Protein AF-A0A423TAD0-F1 (afdb_monomer)

Sequence (304 aa):
MGQEVTNDVEMIICRCQQLAKLEGEKIVDKTTTVYQLQRKVKSLREAVDRKDLHVDMLRRKLALTEDAARASRHLEEERDELIAKYKRQCRMVERLNSELGETRLQLRDLQAQLADAAEEKGRSTQQQKKVEELTAKINELDAIRSRQQKKITQMKEQIKAHGEHMLEERRVNENSLEGITQELAVTKQAVRDLTRREKQLQEFRRAVVSLLGLDGDPGAEGDYEAICRLERVVGAHRELNDLSRRIDEMTAPSRPNSRNSSLNGITSGCPNSARTLASRSPPLRSPTRPSSAAPPYRLDSPPR

Structure (mmCIF, N/CA/C/O backbone):
data_AF-A0A423TAD0-F1
#
_entry.id   AF-A0A423TAD0-F1
#
loop_
_atom_site.group_PDB
_atom_site.id
_atom_site.type_symbol
_atom_site.label_atom_id
_atom_site.label_alt_id
_atom_site.label_comp_id
_atom_site.label_asym_id
_atom_site.label_entity_id
_atom_site.label_seq_id
_atom_site.pdbx_PDB_ins_code
_atom_site.Cartn_x
_atom_site.Cartn_y
_atom_site.Cartn_z
_atom_site.occupancy
_atom_site.B_iso_or_equiv
_atom_site.auth_seq_id
_atom_site.auth_comp_id
_atom_site.auth_asym_id
_atom_site.auth_atom_id
_atom_site.pdbx_PDB_model_num
ATOM 1 N N . MET A 1 1 ? -96.276 -33.100 143.664 1.00 49.03 1 MET A N 1
ATOM 2 C CA . MET A 1 1 ? -96.963 -32.316 142.616 1.00 49.03 1 MET A CA 1
ATOM 3 C C . MET A 1 1 ? -96.282 -30.975 142.329 1.00 49.03 1 MET A C 1
ATOM 5 O O . MET A 1 1 ? -95.840 -30.811 141.210 1.00 49.03 1 MET A O 1
ATOM 9 N N . GLY A 1 2 ? -96.129 -30.031 143.275 1.00 54.88 2 GLY A N 1
ATOM 10 C CA . GLY A 1 2 ? -95.502 -28.718 142.978 1.00 54.88 2 GLY A CA 1
ATOM 11 C C . GLY A 1 2 ? -93.966 -28.700 142.848 1.00 54.88 2 GLY A C 1
ATOM 12 O O . GLY A 1 2 ? -93.434 -27.861 142.136 1.00 54.88 2 GLY A O 1
ATOM 13 N N . GLN A 1 3 ? -93.265 -29.632 143.503 1.00 56.53 3 GLN A N 1
ATOM 14 C CA . GLN A 1 3 ? -91.796 -29.637 143.628 1.00 56.53 3 GLN A CA 1
ATOM 15 C C . GLN A 1 3 ? -91.077 -30.446 142.522 1.00 56.53 3 GLN A C 1
ATOM 17 O O . GLN A 1 3 ? -89.909 -30.206 142.228 1.00 56.53 3 GLN A O 1
ATOM 22 N N . GLU A 1 4 ? -91.786 -31.380 141.875 1.00 58.41 4 GLU A N 1
ATOM 23 C CA . GLU A 1 4 ? -91.310 -32.108 140.683 1.00 58.41 4 GLU A CA 1
ATOM 24 C C . GLU A 1 4 ? -91.384 -31.221 139.436 1.00 58.41 4 GLU A C 1
ATOM 26 O O . GLU A 1 4 ? -90.416 -31.130 138.691 1.00 58.41 4 GLU A O 1
ATOM 31 N N . VAL A 1 5 ? -92.474 -30.456 139.284 1.00 61.59 5 VAL A N 1
ATOM 32 C CA . VAL A 1 5 ? -92.648 -29.505 138.174 1.00 61.59 5 VAL A CA 1
ATOM 33 C C . VAL A 1 5 ? -91.582 -28.401 138.205 1.00 61.59 5 VAL A C 1
ATOM 35 O O . VAL A 1 5 ? -91.102 -27.991 137.155 1.00 61.59 5 VAL A O 1
ATOM 38 N N . THR A 1 6 ? -91.152 -27.939 139.386 1.00 64.25 6 THR A N 1
ATOM 39 C CA . THR A 1 6 ? -90.051 -26.963 139.507 1.00 64.25 6 THR A CA 1
ATOM 40 C C . THR A 1 6 ? -88.684 -27.551 139.149 1.00 64.25 6 THR A C 1
ATOM 42 O O . THR A 1 6 ? -87.904 -26.875 138.484 1.00 64.25 6 THR A O 1
ATOM 45 N N . ASN A 1 7 ? -88.408 -28.811 139.510 1.00 72.00 7 ASN A N 1
ATOM 46 C CA . ASN A 1 7 ? -87.166 -29.502 139.132 1.00 72.00 7 ASN A CA 1
ATOM 47 C C . ASN A 1 7 ? -87.090 -29.764 137.617 1.00 72.00 7 ASN A C 1
ATOM 49 O O . ASN A 1 7 ? -86.032 -29.589 137.012 1.00 72.00 7 ASN A O 1
ATOM 53 N N . ASP A 1 8 ? -88.209 -30.129 136.986 1.00 74.44 8 ASP A N 1
ATOM 54 C CA . ASP A 1 8 ? -88.287 -30.299 135.531 1.00 74.44 8 ASP A CA 1
ATOM 55 C C . ASP A 1 8 ? -88.061 -28.970 134.795 1.00 74.44 8 ASP A C 1
ATOM 57 O O . ASP A 1 8 ? -87.331 -28.917 133.804 1.00 74.44 8 ASP A O 1
ATOM 61 N N . VAL A 1 9 ? -88.619 -27.870 135.312 1.00 80.31 9 VAL A N 1
ATOM 62 C CA . VAL A 1 9 ? -88.396 -26.517 134.778 1.00 80.31 9 VAL A CA 1
ATOM 63 C C . VAL A 1 9 ? -86.925 -26.100 134.900 1.00 80.31 9 VAL A C 1
ATOM 65 O O . VAL A 1 9 ? -86.360 -25.595 133.930 1.00 80.31 9 VAL A O 1
ATOM 68 N N . GLU A 1 10 ? -86.267 -26.350 136.035 1.00 82.00 10 GLU A N 1
ATOM 69 C CA . GLU A 1 10 ? -84.836 -26.059 136.220 1.00 82.00 10 GLU A CA 1
ATOM 70 C C . GLU A 1 10 ? -83.935 -26.905 135.302 1.00 82.00 10 GLU A C 1
ATOM 72 O O . GLU A 1 10 ? -82.977 -26.386 134.718 1.00 82.00 10 GLU A O 1
ATOM 77 N N . MET A 1 11 ? -84.266 -28.184 135.093 1.00 84.12 11 MET A N 1
ATOM 78 C CA . MET A 1 11 ? -83.539 -29.073 134.180 1.00 84.12 11 MET A CA 1
ATOM 79 C C . MET A 1 11 ? -83.669 -28.619 132.718 1.00 84.12 11 MET A C 1
ATOM 81 O O . MET A 1 11 ? -82.677 -28.591 131.981 1.00 84.12 11 MET A O 1
ATOM 85 N N . ILE A 1 12 ? -84.872 -28.204 132.305 1.00 85.25 12 ILE A N 1
ATOM 86 C CA . ILE A 1 12 ? -85.134 -27.634 130.978 1.00 85.25 12 ILE A CA 1
ATOM 87 C C . ILE A 1 12 ? -84.358 -26.324 130.795 1.00 85.25 12 ILE A C 1
ATOM 89 O O . ILE A 1 12 ? -83.710 -26.146 129.764 1.00 85.25 12 ILE A O 1
ATOM 93 N N . ILE A 1 13 ? -84.351 -25.429 131.791 1.00 86.12 13 ILE A N 1
ATOM 94 C CA . ILE A 1 13 ? -83.586 -24.171 131.743 1.00 86.12 13 ILE A CA 1
ATOM 95 C C . ILE A 1 13 ? -82.085 -24.450 131.596 1.00 86.12 13 ILE A C 1
ATOM 97 O O . ILE A 1 13 ? -81.440 -23.869 130.722 1.00 86.12 13 ILE A O 1
ATOM 101 N N . CYS A 1 14 ? -81.532 -25.368 132.391 1.00 87.00 14 CYS A N 1
ATOM 102 C CA . CYS A 1 14 ? -80.123 -25.754 132.315 1.00 87.00 14 CYS A CA 1
ATOM 103 C C . CYS A 1 14 ? -79.771 -26.345 130.936 1.00 87.00 14 CYS A C 1
ATOM 105 O O . CYS A 1 14 ? -78.751 -25.996 130.333 1.00 87.00 14 CYS A O 1
ATOM 107 N N . ARG A 1 15 ? -80.658 -27.173 130.366 1.00 88.50 15 ARG A N 1
ATOM 108 C CA . ARG A 1 15 ? -80.493 -27.720 129.013 1.00 88.50 15 ARG A CA 1
ATOM 109 C C . ARG A 1 15 ? -80.544 -26.637 127.935 1.00 88.50 15 ARG A C 1
ATOM 111 O O . ARG A 1 15 ? -79.709 -26.654 127.031 1.00 88.50 15 ARG A O 1
ATOM 118 N N . CYS A 1 16 ? -81.474 -25.690 128.038 1.00 89.12 16 CYS A N 1
ATOM 119 C CA . CYS A 1 16 ? -81.564 -24.534 127.147 1.00 89.12 16 CYS A CA 1
ATOM 120 C C . CYS A 1 16 ? -80.299 -23.664 127.219 1.00 89.12 16 CYS A C 1
ATOM 122 O O . CYS A 1 16 ? -79.775 -23.268 126.181 1.00 89.12 16 CYS A O 1
ATOM 124 N N . GLN A 1 17 ? -79.755 -23.424 128.416 1.00 88.62 17 GLN A N 1
ATOM 125 C CA . GLN A 1 17 ? -78.498 -22.687 128.603 1.00 88.62 17 GLN A CA 1
ATOM 126 C C . GLN A 1 17 ? -77.297 -23.422 127.993 1.00 88.62 17 GLN A C 1
ATOM 128 O O . GLN A 1 17 ? -76.465 -22.806 127.325 1.00 88.62 17 GLN A O 1
ATOM 133 N N . GLN A 1 18 ? -77.209 -24.742 128.176 1.00 91.19 18 GLN A N 1
ATOM 134 C CA . GLN A 1 18 ? -76.150 -25.554 127.578 1.00 91.19 18 GLN A CA 1
ATOM 135 C C . GLN A 1 18 ? -76.229 -25.551 126.045 1.00 91.19 18 GLN A C 1
ATOM 137 O O . GLN A 1 18 ? -75.204 -25.407 125.379 1.00 91.19 18 GLN A O 1
ATOM 142 N N . LEU A 1 19 ? -77.434 -25.684 125.480 1.00 90.69 19 LEU A N 1
ATOM 143 C CA . LEU A 1 19 ? -77.658 -25.596 124.036 1.00 90.69 19 LEU A CA 1
ATOM 144 C C . LEU A 1 19 ? -77.280 -24.213 123.497 1.00 90.69 19 LEU A C 1
ATOM 146 O O . LEU A 1 19 ? -76.522 -24.145 122.535 1.00 90.69 19 LEU A O 1
ATOM 150 N N . ALA A 1 20 ? -77.696 -23.132 124.164 1.00 90.12 20 ALA A N 1
ATOM 151 C CA . ALA A 1 20 ? -77.322 -21.768 123.790 1.00 90.12 20 ALA A CA 1
ATOM 152 C C . ALA A 1 20 ? -75.798 -21.555 123.806 1.00 90.12 20 ALA A C 1
ATOM 154 O O . ALA A 1 20 ? -75.252 -20.895 122.923 1.00 90.12 20 ALA A O 1
ATOM 155 N N . LYS A 1 21 ? -75.086 -22.157 124.770 1.00 90.75 21 LYS A N 1
ATOM 156 C CA . LYS A 1 21 ? -73.619 -22.108 124.832 1.00 90.75 21 LYS A CA 1
ATOM 157 C C . LYS A 1 21 ? -72.964 -22.869 123.675 1.00 90.75 21 LYS A C 1
ATOM 159 O O . LYS A 1 21 ? -72.094 -22.314 123.010 1.00 90.75 21 LYS A O 1
ATOM 164 N N . LEU A 1 22 ? -73.407 -24.097 123.395 1.00 91.62 22 LEU A N 1
ATOM 165 C CA . LEU A 1 22 ? -72.899 -24.906 122.276 1.00 91.62 22 LEU A CA 1
ATOM 166 C C . LEU A 1 22 ? -73.200 -24.263 120.912 1.00 91.62 22 LEU A C 1
ATOM 168 O O . LEU A 1 22 ? -72.400 -24.362 119.982 1.00 91.62 22 LEU A O 1
ATOM 172 N N . GLU A 1 23 ? -74.352 -23.607 120.774 1.00 90.69 23 GLU A N 1
ATOM 173 C CA . GLU A 1 23 ? -74.697 -22.821 119.590 1.00 90.69 23 GLU A CA 1
ATOM 174 C C . GLU A 1 23 ? -73.831 -21.564 119.476 1.00 90.69 23 GLU A C 1
ATOM 176 O O . GLU A 1 23 ? -73.328 -21.284 118.389 1.00 90.69 23 GLU A O 1
ATOM 181 N N . GLY A 1 24 ? -73.581 -20.861 120.584 1.00 91.25 24 GLY A N 1
ATOM 182 C CA . GLY A 1 24 ? -72.672 -19.716 120.645 1.00 91.25 24 GLY A CA 1
ATOM 183 C C . GLY A 1 24 ? -71.239 -20.071 120.240 1.00 91.25 24 GLY A C 1
ATOM 184 O O . GLY A 1 24 ? -70.664 -19.406 119.382 1.00 91.25 24 GLY A O 1
ATOM 185 N N . GLU A 1 25 ? -70.685 -21.160 120.778 1.00 91.81 25 GLU A N 1
ATOM 186 C CA . GLU A 1 25 ? -69.358 -21.677 120.410 1.00 91.81 25 GLU A CA 1
ATOM 187 C C . GLU A 1 25 ? -69.297 -22.044 118.916 1.00 91.81 25 GLU A C 1
ATOM 189 O O . GLU A 1 25 ? -68.411 -21.582 118.196 1.00 91.81 25 GLU A O 1
ATOM 194 N N . LYS A 1 26 ? -70.313 -22.749 118.392 1.00 94.50 26 LYS A N 1
ATOM 195 C CA . LYS A 1 26 ? -70.428 -23.030 116.948 1.00 94.50 26 LYS A CA 1
ATOM 196 C C . LYS A 1 26 ? -70.519 -21.761 116.097 1.00 94.50 26 LYS A C 1
ATOM 198 O O . LYS A 1 26 ? -70.016 -21.751 114.972 1.00 94.50 26 LYS A O 1
ATOM 203 N N . ILE A 1 27 ? -71.193 -20.713 116.572 1.00 93.44 27 ILE A N 1
ATOM 204 C CA . ILE A 1 27 ? -71.275 -19.421 115.875 1.00 93.44 27 ILE A CA 1
ATOM 205 C C . ILE A 1 27 ? -69.897 -18.755 115.840 1.00 93.44 27 ILE A C 1
ATOM 207 O O . ILE A 1 27 ? -69.502 -18.254 114.786 1.00 93.44 27 ILE A O 1
ATOM 211 N N . VAL A 1 28 ? -69.136 -18.788 116.936 1.00 93.81 28 VAL A N 1
ATOM 212 C CA . VAL A 1 28 ? -67.769 -18.243 116.993 1.00 93.81 28 VAL A CA 1
ATOM 213 C C . VAL A 1 28 ? -66.828 -18.996 116.044 1.00 93.81 28 VAL A C 1
ATOM 215 O O . VAL A 1 28 ? -66.103 -18.360 115.272 1.00 93.81 28 VAL A O 1
ATOM 218 N N . ASP A 1 29 ? -66.893 -20.327 116.002 1.00 93.88 29 ASP A N 1
ATOM 219 C CA . ASP A 1 29 ? -66.098 -21.150 115.078 1.00 93.88 29 ASP A CA 1
ATOM 220 C C . ASP A 1 29 ? -66.444 -20.867 113.610 1.00 93.88 29 ASP A C 1
ATOM 222 O O . ASP A 1 29 ? -65.566 -20.671 112.761 1.00 93.88 29 ASP A O 1
ATOM 226 N N . LYS A 1 30 ? -67.742 -20.766 113.292 1.00 95.31 30 LYS A N 1
ATOM 227 C CA . LYS A 1 30 ? -68.214 -20.353 111.961 1.00 95.31 30 LYS A CA 1
ATOM 228 C C . LYS A 1 30 ? -67.730 -18.950 111.602 1.00 95.31 30 LYS A C 1
ATOM 230 O O . LYS A 1 30 ? -67.287 -18.721 110.483 1.00 95.31 30 LYS A O 1
ATOM 235 N N . THR A 1 31 ? -67.761 -18.015 112.544 1.00 95.12 31 THR A N 1
ATOM 236 C CA . THR A 1 31 ? -67.294 -16.639 112.318 1.00 95.12 31 THR A CA 1
ATOM 237 C C . THR A 1 31 ? -65.790 -16.613 112.032 1.00 95.12 31 THR A C 1
ATOM 239 O O . THR A 1 31 ? -65.341 -15.956 111.091 1.00 95.12 31 THR A O 1
ATOM 242 N N . THR A 1 32 ? -65.010 -17.402 112.774 1.00 95.69 32 THR A N 1
ATOM 243 C CA . THR A 1 32 ? -63.559 -17.539 112.587 1.00 95.69 32 THR A CA 1
ATOM 244 C C . THR A 1 32 ? -63.220 -18.162 111.231 1.00 95.69 32 THR A C 1
ATOM 246 O O . THR A 1 32 ? -62.364 -17.650 110.506 1.00 95.69 32 THR A O 1
ATOM 249 N N . THR A 1 33 ? -63.917 -19.233 110.843 1.00 96.19 33 THR A N 1
ATOM 250 C CA . THR A 1 33 ? -63.727 -19.891 109.538 1.00 96.19 33 THR A CA 1
ATOM 251 C C . THR A 1 33 ? -64.141 -18.994 108.370 1.00 96.19 33 THR A C 1
ATOM 253 O O . THR A 1 33 ? -63.400 -18.897 107.391 1.00 96.19 33 THR A O 1
ATOM 256 N N . VAL A 1 34 ? -65.258 -18.265 108.479 1.00 97.19 34 VAL A N 1
ATOM 257 C CA . VAL A 1 34 ? -65.677 -17.265 107.481 1.00 97.19 34 VAL A CA 1
ATOM 258 C C . VAL A 1 34 ? -64.611 -16.185 107.317 1.00 97.19 34 VAL A C 1
ATOM 260 O O . VAL A 1 34 ? -64.228 -15.881 106.188 1.00 97.19 34 VAL A O 1
ATOM 263 N N . TYR A 1 35 ? -64.070 -15.650 108.413 1.00 97.31 35 TYR A N 1
ATOM 264 C CA . TYR A 1 35 ? -63.005 -14.649 108.356 1.00 97.31 35 TYR A CA 1
ATOM 265 C C . TYR A 1 35 ? -61.724 -15.188 107.691 1.00 97.31 35 TYR A C 1
ATOM 267 O O . TYR A 1 35 ? -61.139 -14.534 106.823 1.00 97.31 35 TYR A O 1
ATOM 275 N N . GLN A 1 36 ? -61.304 -16.412 108.034 1.00 97.25 36 GLN A N 1
ATOM 276 C CA . GLN A 1 36 ? -60.161 -17.074 107.394 1.00 97.25 36 GLN A CA 1
ATOM 277 C C . GLN A 1 36 ? -60.380 -17.264 105.884 1.00 97.25 36 GLN A C 1
ATOM 279 O O . GLN A 1 36 ? -59.479 -16.977 105.089 1.00 97.25 36 GLN A O 1
ATOM 284 N N . LEU A 1 37 ? -61.578 -17.695 105.473 1.00 97.38 37 LEU A N 1
ATOM 285 C CA . LEU A 1 37 ? -61.947 -17.840 104.064 1.00 97.38 37 LEU A CA 1
ATOM 286 C C . LEU A 1 37 ? -61.965 -16.491 103.341 1.00 97.38 37 LEU A C 1
ATOM 288 O O . LEU A 1 37 ? -61.403 -16.391 102.254 1.00 97.38 37 LEU A O 1
ATOM 292 N N . GLN A 1 38 ? -62.526 -15.440 103.942 1.00 97.12 38 GLN A N 1
ATOM 293 C CA . GLN A 1 38 ? -62.517 -14.086 103.378 1.00 97.12 38 GLN A CA 1
ATOM 294 C C . GLN A 1 38 ? -61.088 -13.580 103.146 1.00 97.12 38 GLN A C 1
ATOM 296 O O . GLN A 1 38 ? -60.773 -13.088 102.058 1.00 97.12 38 GLN A O 1
ATOM 301 N N . ARG A 1 39 ? -60.190 -13.761 104.124 1.00 98.00 39 ARG A N 1
ATOM 302 C CA . ARG A 1 39 ? -58.768 -13.412 103.979 1.00 98.00 39 ARG A CA 1
ATOM 303 C C . ARG A 1 39 ? -58.101 -14.216 102.861 1.00 98.00 39 ARG A C 1
ATOM 305 O O . ARG A 1 39 ? -57.341 -13.648 102.075 1.00 98.00 39 ARG A O 1
ATOM 312 N N . LYS A 1 40 ? -58.404 -15.515 102.754 1.00 97.69 40 LYS A N 1
ATOM 313 C CA . LYS A 1 40 ? -57.887 -16.386 101.688 1.00 97.69 40 LYS A CA 1
ATOM 314 C C . LYS A 1 40 ? -58.392 -15.956 100.309 1.00 97.69 40 LYS A C 1
ATOM 316 O O . LYS A 1 40 ? -57.590 -15.854 99.389 1.00 97.69 40 LYS A O 1
ATOM 321 N N . VAL A 1 41 ? -59.678 -15.630 100.175 1.00 97.94 41 VAL A N 1
ATOM 322 C CA . VAL A 1 41 ? -60.269 -15.095 98.936 1.00 97.94 41 VAL A CA 1
ATOM 323 C C . VAL A 1 41 ? -59.591 -13.787 98.534 1.00 97.94 41 VAL A C 1
ATOM 325 O O . VAL A 1 41 ? -59.214 -13.640 97.375 1.00 97.94 41 VAL A O 1
ATOM 328 N N . LYS A 1 42 ? -59.372 -12.861 99.477 1.00 97.88 42 LYS A N 1
ATOM 329 C CA . LYS A 1 42 ? -58.662 -11.602 99.204 1.00 97.88 42 LYS A CA 1
ATOM 330 C C . LYS A 1 42 ? -57.233 -11.849 98.709 1.00 97.88 42 LYS A C 1
ATOM 332 O O . LYS A 1 42 ? -56.850 -11.324 97.670 1.00 97.88 42 LYS A O 1
ATOM 337 N N . SER A 1 43 ? -56.476 -12.700 99.403 1.00 97.94 43 SER A N 1
ATOM 338 C CA . SER A 1 43 ? -55.101 -13.045 99.020 1.00 97.94 43 SER A CA 1
ATOM 339 C C . SER A 1 43 ? -55.020 -13.715 97.642 1.00 97.94 43 SER A C 1
ATOM 341 O O . SER A 1 43 ? -54.121 -13.401 96.861 1.00 97.94 43 SER A O 1
ATOM 343 N N . LEU A 1 44 ? -55.970 -14.603 97.321 1.00 97.69 44 LEU A N 1
ATOM 344 C CA . LEU A 1 44 ? -56.052 -15.246 96.009 1.00 97.69 44 LEU A CA 1
ATOM 345 C C . LEU A 1 44 ? -56.403 -14.251 94.899 1.00 97.69 44 LEU A C 1
ATOM 347 O O . LEU A 1 44 ? -55.799 -14.331 93.836 1.00 97.69 44 LEU A O 1
ATOM 351 N N . ARG A 1 45 ? -57.310 -13.294 95.141 1.00 97.81 45 ARG A N 1
ATOM 352 C CA . ARG A 1 45 ? -57.623 -12.222 94.176 1.00 97.81 45 ARG A CA 1
ATOM 353 C C . ARG A 1 45 ? -56.392 -11.381 93.855 1.00 97.81 45 ARG A C 1
ATOM 355 O O . ARG A 1 45 ? -56.007 -11.299 92.700 1.00 97.81 45 ARG A O 1
ATOM 362 N N . GLU A 1 46 ? -55.690 -10.895 94.878 1.00 97.94 46 GLU A N 1
ATOM 363 C CA . GLU A 1 46 ? -54.437 -10.152 94.683 1.00 97.94 46 GLU A CA 1
ATOM 364 C C . GLU A 1 46 ? -53.372 -10.989 93.948 1.00 97.94 46 GLU A C 1
ATOM 366 O O . GLU A 1 46 ? -52.548 -10.459 93.205 1.00 97.94 46 GLU A O 1
ATOM 371 N N . ALA A 1 47 ? -53.341 -12.311 94.163 1.00 98.06 47 ALA A N 1
ATOM 372 C CA . ALA A 1 47 ? -52.440 -13.205 93.441 1.00 98.06 47 ALA A CA 1
ATOM 373 C C . ALA A 1 47 ? -52.820 -13.371 91.962 1.00 98.06 47 ALA A C 1
ATOM 375 O O . ALA A 1 47 ? -51.916 -13.498 91.137 1.00 98.06 47 ALA A O 1
ATOM 376 N N . VAL A 1 48 ? -54.114 -13.361 91.632 1.00 98.25 48 VAL A N 1
ATOM 377 C CA . VAL A 1 48 ? -54.610 -13.346 90.249 1.00 98.25 48 VAL A CA 1
ATOM 378 C C . VAL A 1 48 ? -54.248 -12.021 89.581 1.00 98.25 48 VAL A C 1
ATOM 380 O 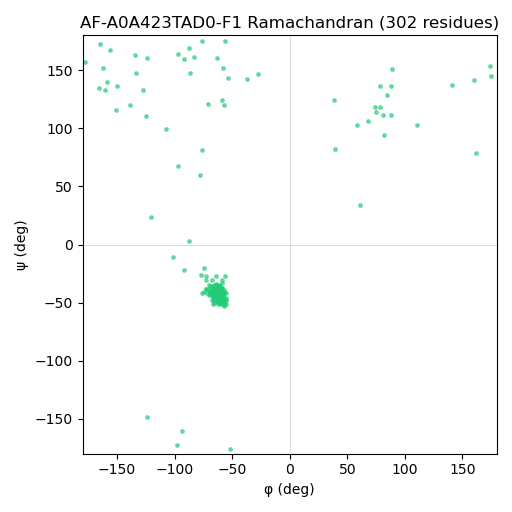O . VAL A 1 48 ? -53.545 -12.056 88.578 1.00 98.25 48 VAL A O 1
ATOM 383 N N . ASP A 1 49 ? -54.548 -10.879 90.206 1.00 98.06 49 ASP A N 1
ATOM 384 C CA . ASP A 1 49 ? -54.236 -9.550 89.655 1.00 98.06 49 ASP A CA 1
ATOM 385 C C . ASP A 1 49 ? -52.729 -9.380 89.367 1.00 98.06 49 ASP A C 1
ATOM 387 O O . ASP A 1 49 ? -52.319 -8.869 88.322 1.00 98.06 49 ASP A O 1
ATOM 391 N N . ARG A 1 50 ? -51.865 -9.871 90.274 1.00 98.25 50 ARG A N 1
ATOM 392 C CA . ARG A 1 50 ? -50.403 -9.890 90.070 1.00 98.25 50 ARG A CA 1
ATOM 393 C C . ARG A 1 50 ? -49.987 -10.748 88.873 1.00 98.25 50 ARG A C 1
ATOM 395 O O . ARG A 1 50 ? -49.049 -10.383 88.163 1.00 98.25 50 ARG A O 1
ATOM 402 N N . LYS A 1 51 ? -50.635 -11.898 88.668 1.00 98.06 51 LYS A N 1
ATOM 403 C CA . LYS A 1 51 ? -50.349 -12.788 87.535 1.00 98.06 51 LYS A CA 1
ATOM 404 C C . LYS A 1 51 ? -50.867 -12.213 86.222 1.00 98.06 51 LYS A C 1
ATOM 406 O O . LYS A 1 51 ? -50.141 -12.308 85.239 1.00 98.06 51 LYS A O 1
ATOM 411 N N . ASP A 1 52 ? -52.033 -11.576 86.214 1.00 98.31 52 ASP A N 1
ATOM 412 C CA . ASP A 1 52 ? -52.584 -10.923 85.024 1.00 98.31 52 ASP A CA 1
ATOM 413 C C . ASP A 1 52 ? -51.655 -9.806 84.537 1.00 98.31 52 ASP A C 1
ATOM 415 O O . ASP A 1 52 ? -51.248 -9.800 83.375 1.00 98.31 52 ASP A O 1
ATOM 419 N N . LEU A 1 53 ? -51.171 -8.953 85.450 1.00 98.31 53 LEU A N 1
ATOM 420 C CA . LEU A 1 53 ? -50.163 -7.944 85.1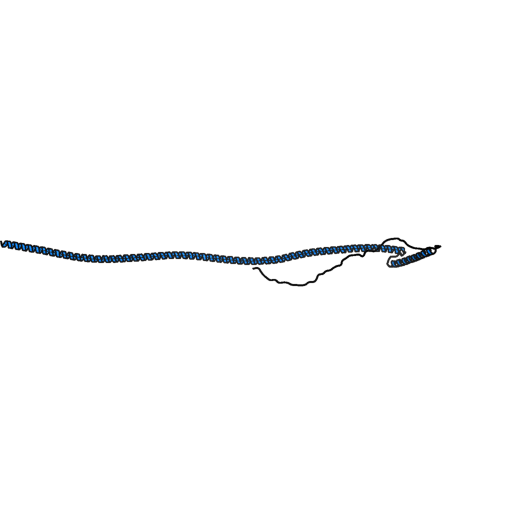16 1.00 98.31 53 LEU A CA 1
ATOM 421 C C . LEU A 1 53 ? -48.868 -8.574 84.577 1.00 98.31 53 LEU A C 1
ATOM 423 O O . LEU A 1 53 ? -48.270 -8.062 83.628 1.00 98.31 53 LEU A O 1
ATOM 427 N N . HIS A 1 54 ? -48.413 -9.682 85.171 1.00 98.31 54 HIS A N 1
ATOM 428 C CA . HIS A 1 54 ? -47.219 -10.385 84.702 1.00 98.31 54 HIS A CA 1
ATOM 429 C C . HIS A 1 54 ? -47.402 -10.950 83.287 1.00 98.31 54 HIS A C 1
ATOM 431 O O . HIS A 1 54 ? -46.520 -10.776 82.445 1.00 98.31 54 HIS A O 1
ATOM 437 N N . VAL A 1 55 ? -48.550 -11.570 83.004 1.00 98.38 55 VAL A N 1
ATOM 438 C CA . VAL A 1 55 ? -48.901 -12.088 81.675 1.00 98.38 55 VAL A CA 1
ATOM 439 C C . VAL A 1 55 ? -48.962 -10.955 80.652 1.00 98.38 55 VAL A C 1
ATOM 441 O O . VAL A 1 55 ? -48.391 -11.090 79.571 1.00 98.38 55 VAL A O 1
ATOM 444 N N . ASP A 1 56 ? -49.566 -9.818 80.991 1.00 98.50 56 ASP A N 1
ATOM 445 C CA . ASP A 1 56 ? -49.619 -8.657 80.100 1.00 98.50 56 ASP A CA 1
ATOM 446 C C . ASP A 1 56 ? -48.229 -8.083 79.808 1.00 98.50 56 ASP A C 1
ATOM 448 O O . ASP A 1 56 ? -47.914 -7.757 78.660 1.00 98.50 56 ASP A O 1
ATOM 452 N N . MET A 1 57 ? -47.353 -8.012 80.815 1.00 98.38 57 MET A N 1
ATOM 453 C CA . MET A 1 57 ? -45.957 -7.622 80.604 1.00 98.38 57 MET A CA 1
ATOM 454 C C . MET A 1 57 ? -45.214 -8.607 79.694 1.00 98.38 57 MET A C 1
ATOM 456 O O . MET A 1 57 ? -44.457 -8.173 78.825 1.00 98.38 57 MET A O 1
ATOM 460 N N . LEU A 1 58 ? -45.422 -9.916 79.866 1.00 98.44 58 LEU A N 1
ATOM 461 C CA . LEU A 1 58 ? -44.804 -10.938 79.018 1.00 98.44 58 LEU A CA 1
ATOM 462 C C . LEU A 1 58 ? -45.308 -10.863 77.575 1.00 98.44 58 LEU A C 1
ATOM 464 O O . LEU A 1 58 ? -44.495 -10.923 76.658 1.00 98.44 58 LEU A O 1
ATOM 468 N N . ARG A 1 59 ? -46.611 -10.654 77.360 1.00 98.56 59 ARG A N 1
ATOM 469 C CA . ARG A 1 59 ? -47.190 -10.456 76.022 1.00 98.56 59 ARG A CA 1
ATOM 470 C C . ARG A 1 59 ? -46.594 -9.239 75.319 1.00 98.56 59 ARG A C 1
ATOM 472 O O . ARG A 1 59 ? -46.220 -9.338 74.156 1.00 98.56 59 ARG A O 1
ATOM 479 N N . ARG A 1 60 ? -46.440 -8.113 76.028 1.00 98.56 60 ARG A N 1
ATOM 480 C CA . ARG A 1 60 ? -45.781 -6.912 75.478 1.00 98.56 60 ARG A CA 1
ATOM 481 C C . ARG A 1 60 ? -44.314 -7.167 75.143 1.00 98.56 60 ARG A C 1
ATOM 483 O O . ARG A 1 60 ? -43.866 -6.767 74.075 1.00 98.56 60 ARG A O 1
ATOM 490 N N . LYS A 1 61 ? -43.568 -7.842 76.027 1.00 98.56 61 LYS A N 1
ATOM 491 C CA . LYS A 1 61 ? -42.170 -8.214 75.754 1.00 98.56 61 LYS A CA 1
ATOM 492 C C . LYS A 1 61 ? -42.057 -9.122 74.532 1.00 98.56 61 LYS A C 1
ATOM 494 O O . LYS A 1 61 ? -41.201 -8.867 73.696 1.00 98.56 61 LYS A O 1
ATOM 499 N N . LEU A 1 62 ? -42.931 -10.123 74.414 1.00 98.31 62 LEU A N 1
ATOM 500 C CA . LEU A 1 62 ? -42.970 -11.026 73.266 1.00 98.31 62 LEU A CA 1
ATOM 501 C C . LEU A 1 62 ? -43.220 -10.250 71.965 1.00 98.31 62 LEU A C 1
ATOM 503 O O . LEU A 1 62 ? -42.432 -10.378 71.033 1.00 98.31 62 LEU A O 1
ATOM 507 N N . ALA A 1 63 ? -44.231 -9.376 71.943 1.00 98.31 63 ALA A N 1
ATOM 508 C CA . ALA A 1 63 ? -44.534 -8.538 70.783 1.00 98.31 63 ALA A CA 1
ATOM 509 C C . ALA A 1 63 ? -43.331 -7.676 70.359 1.00 98.31 63 ALA A C 1
ATOM 511 O O . ALA A 1 63 ? -42.948 -7.692 69.194 1.00 98.31 63 ALA A O 1
ATOM 512 N N . LEU A 1 64 ? -42.664 -7.012 71.314 1.00 98.25 64 LEU A N 1
ATOM 513 C CA . LEU A 1 64 ? -41.462 -6.217 71.037 1.00 98.25 64 LEU A CA 1
ATOM 514 C C . LEU A 1 64 ? -40.313 -7.063 70.471 1.00 98.25 64 LEU A C 1
ATOM 516 O O . LEU A 1 64 ? -39.622 -6.623 69.555 1.00 98.25 64 LEU A O 1
ATOM 520 N N . THR A 1 65 ? -40.095 -8.274 70.995 1.00 98.12 65 THR A N 1
ATOM 521 C CA . THR A 1 65 ? -39.052 -9.170 70.469 1.00 98.12 65 THR A CA 1
ATOM 522 C C . THR A 1 65 ? -39.379 -9.700 69.078 1.00 98.12 65 THR A C 1
ATOM 524 O O . THR A 1 65 ? -38.479 -9.832 68.251 1.00 98.12 65 THR A O 1
ATOM 527 N N . GLU A 1 66 ? -40.653 -9.966 68.791 1.00 98.19 66 GLU A N 1
ATOM 528 C CA . GLU A 1 66 ? -41.104 -10.389 67.466 1.00 98.19 66 GLU A CA 1
ATOM 529 C C . GLU A 1 66 ? -40.990 -9.253 66.445 1.00 98.19 66 GLU A C 1
ATOM 531 O O . GLU A 1 66 ? -40.515 -9.486 65.335 1.00 98.19 66 GLU A O 1
ATOM 536 N N . ASP A 1 67 ? -41.359 -8.025 66.819 1.00 98.06 67 ASP A N 1
ATOM 537 C CA . ASP A 1 67 ? -41.182 -6.832 65.984 1.00 98.06 67 ASP A CA 1
ATOM 538 C C . ASP A 1 67 ? -39.705 -6.564 65.686 1.00 98.06 67 ASP A C 1
ATOM 540 O O . ASP A 1 67 ? -39.336 -6.357 64.530 1.00 98.06 67 ASP A O 1
ATOM 544 N N . ALA A 1 68 ? -38.838 -6.642 66.700 1.00 97.81 68 ALA A N 1
ATOM 545 C CA . ALA A 1 68 ? -37.398 -6.492 66.515 1.00 97.81 68 ALA A CA 1
ATOM 546 C C . ALA A 1 68 ? -36.821 -7.582 65.594 1.00 97.81 68 ALA A C 1
ATOM 548 O O . ALA A 1 68 ? -36.012 -7.285 64.716 1.00 97.81 68 ALA A O 1
ATOM 549 N N . ALA A 1 69 ? -37.267 -8.834 65.743 1.00 98.12 69 ALA A N 1
ATOM 550 C CA . ALA A 1 69 ? -36.855 -9.929 64.869 1.00 98.12 69 ALA A CA 1
ATOM 551 C C . ALA A 1 69 ? -37.334 -9.726 63.421 1.00 98.12 69 ALA A C 1
ATOM 553 O O . ALA A 1 69 ? -36.570 -9.976 62.489 1.00 98.12 69 ALA A O 1
ATOM 554 N N . ARG A 1 70 ? -38.569 -9.242 63.218 1.00 98.25 70 ARG A N 1
ATOM 555 C CA . ARG A 1 70 ? -39.093 -8.879 61.890 1.00 98.25 70 ARG A CA 1
ATOM 556 C C . ARG A 1 70 ? -38.270 -7.763 61.247 1.00 98.25 70 ARG A C 1
ATOM 558 O O . ARG A 1 70 ? -37.862 -7.907 60.099 1.00 98.25 70 ARG A O 1
ATOM 565 N N . ALA A 1 71 ? -37.979 -6.696 61.991 1.00 98.00 71 ALA A N 1
ATOM 566 C CA . ALA A 1 71 ? -37.165 -5.584 61.505 1.00 98.00 71 ALA A CA 1
ATOM 567 C C . ALA A 1 71 ? -35.737 -6.027 61.147 1.00 98.00 71 ALA A C 1
ATOM 569 O O . ALA A 1 71 ? -35.228 -5.659 60.093 1.00 98.00 71 ALA A O 1
ATOM 570 N N . SER A 1 72 ? -35.111 -6.869 61.978 1.00 98.25 72 SER A N 1
ATOM 571 C CA . SER A 1 72 ? -33.773 -7.406 61.702 1.00 98.25 72 SER A CA 1
ATOM 572 C C . SER A 1 72 ? -33.743 -8.242 60.422 1.00 98.25 72 SER A C 1
ATOM 574 O O . SER A 1 72 ? -32.842 -8.064 59.609 1.00 98.25 72 SER A O 1
ATOM 576 N N . ARG A 1 73 ? -34.741 -9.112 60.207 1.00 98.12 73 ARG A N 1
ATOM 577 C CA . ARG A 1 73 ? -34.851 -9.909 58.971 1.00 98.12 73 ARG A CA 1
ATOM 578 C C . ARG A 1 73 ? -35.016 -9.031 57.737 1.00 98.12 73 ARG A C 1
ATOM 580 O O . ARG A 1 73 ? -34.356 -9.274 56.737 1.00 98.12 73 ARG A O 1
ATOM 587 N N . HIS A 1 74 ? -35.837 -7.988 57.826 1.00 98.00 74 HIS A N 1
ATOM 588 C CA . HIS A 1 74 ? -36.027 -7.061 56.715 1.00 98.00 74 HIS A CA 1
ATOM 589 C C . HIS A 1 74 ? -34.720 -6.348 56.328 1.00 98.00 74 HIS A C 1
ATOM 591 O O . HIS A 1 74 ? -34.373 -6.285 55.153 1.00 98.00 74 HIS A O 1
ATOM 597 N N . LEU A 1 75 ? -33.942 -5.890 57.315 1.00 98.12 75 LEU A N 1
ATOM 598 C CA . LEU A 1 75 ? -32.630 -5.281 57.066 1.00 98.12 75 LEU A CA 1
ATOM 599 C C . LEU A 1 75 ? -31.612 -6.280 56.489 1.00 98.12 75 LEU A C 1
ATOM 601 O O . LEU A 1 75 ? -30.765 -5.902 55.679 1.00 98.12 75 LEU A O 1
ATOM 605 N N . GLU A 1 76 ? -31.667 -7.550 56.898 1.00 98.25 76 GLU A N 1
ATOM 606 C CA . GLU A 1 76 ? -30.838 -8.615 56.319 1.00 98.25 76 GLU A CA 1
ATOM 607 C C . GLU A 1 76 ? -31.187 -8.874 54.848 1.00 98.25 76 GLU A C 1
ATOM 609 O O . GLU A 1 76 ? -30.278 -8.983 54.024 1.00 98.25 76 GLU A O 1
ATOM 614 N N . GLU A 1 77 ? -32.477 -8.902 54.505 1.00 98.25 77 GLU A N 1
ATOM 615 C CA . GLU A 1 77 ? -32.958 -9.035 53.126 1.00 98.25 77 GLU A CA 1
ATOM 616 C C . GLU A 1 77 ? -32.492 -7.856 52.255 1.00 98.25 77 GLU A C 1
ATOM 618 O O . GLU A 1 77 ? -31.877 -8.074 51.209 1.00 98.25 77 GLU A O 1
ATOM 623 N N . GLU A 1 78 ? -32.673 -6.609 52.712 1.00 98.12 78 GLU A N 1
ATOM 624 C CA . GLU A 1 78 ? -32.197 -5.414 51.995 1.00 98.12 78 GLU A CA 1
ATOM 625 C C . GLU A 1 78 ? -30.675 -5.434 51.791 1.00 98.12 78 GLU A C 1
ATOM 627 O O . GLU A 1 78 ? -30.165 -5.126 50.706 1.00 98.12 78 GLU A O 1
ATOM 632 N N . ARG A 1 79 ? -29.920 -5.837 52.821 1.00 98.50 79 AR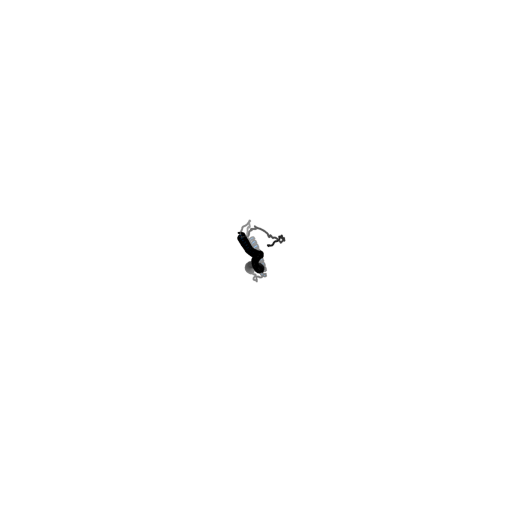G A N 1
ATOM 633 C CA . ARG A 1 79 ? -28.465 -6.001 52.728 1.00 98.50 79 ARG A CA 1
ATOM 634 C C . ARG A 1 79 ? -28.102 -7.026 51.656 1.00 98.50 79 ARG A C 1
ATOM 636 O O . ARG A 1 79 ? -27.213 -6.766 50.841 1.00 98.50 79 ARG A O 1
ATOM 643 N N . ASP A 1 80 ? -28.757 -8.180 51.649 1.00 98.38 80 ASP A N 1
ATOM 644 C CA . ASP A 1 80 ? -28.464 -9.259 50.707 1.00 98.38 80 ASP A CA 1
ATOM 645 C C . ASP A 1 80 ? -28.819 -8.867 49.265 1.00 98.38 80 ASP A C 1
ATOM 647 O O . ASP A 1 80 ? -28.052 -9.155 48.335 1.00 98.38 80 ASP A O 1
ATOM 651 N N . GLU A 1 81 ? -29.901 -8.114 49.067 1.00 98.50 81 GLU A N 1
ATOM 652 C CA . GLU A 1 81 ? -30.260 -7.523 47.777 1.00 98.50 81 GLU A CA 1
ATOM 653 C C . GLU A 1 81 ? -29.209 -6.522 47.277 1.00 98.50 81 GLU A C 1
ATOM 655 O O . GLU A 1 81 ? -28.781 -6.589 46.114 1.00 98.50 81 GLU A O 1
ATOM 660 N N . LEU A 1 82 ? -28.737 -5.622 48.148 1.00 98.38 82 LEU A N 1
ATOM 661 C CA . LEU A 1 82 ? -27.681 -4.663 47.818 1.00 98.38 82 LEU A CA 1
ATOM 662 C C . LEU A 1 82 ? -26.359 -5.368 47.488 1.00 98.38 82 LEU A C 1
ATOM 664 O O . LEU A 1 82 ? -25.711 -5.018 46.497 1.00 98.38 82 LEU A O 1
ATOM 668 N N . ILE A 1 83 ? -25.984 -6.406 48.243 1.00 98.62 83 ILE A N 1
ATOM 669 C CA . ILE A 1 83 ? -24.802 -7.235 47.959 1.00 98.62 83 ILE A CA 1
ATOM 670 C C . ILE A 1 83 ? -24.943 -7.927 46.598 1.00 98.62 83 ILE A C 1
ATOM 672 O O . ILE A 1 83 ? -23.990 -7.950 45.810 1.00 98.62 83 ILE A O 1
ATOM 676 N N . ALA A 1 84 ? -26.116 -8.481 46.284 1.00 98.50 84 ALA A N 1
ATOM 677 C CA . ALA A 1 84 ? -26.365 -9.114 44.994 1.00 98.50 84 ALA A CA 1
ATOM 678 C C . ALA A 1 84 ? -26.261 -8.104 43.841 1.00 98.50 84 ALA A C 1
ATOM 680 O O . ALA A 1 84 ? -25.639 -8.400 42.815 1.00 98.50 84 ALA A O 1
ATOM 681 N N . LYS A 1 85 ? -26.814 -6.897 44.009 1.00 98.62 85 LYS A N 1
ATOM 682 C CA . LYS A 1 85 ? -26.719 -5.808 43.026 1.00 98.62 85 LYS A CA 1
ATOM 683 C C . LYS A 1 85 ? -25.273 -5.356 42.819 1.00 98.62 85 LYS A C 1
ATOM 685 O O . LYS A 1 85 ? -24.838 -5.271 41.671 1.00 98.62 85 LYS A O 1
ATOM 690 N N . TYR A 1 86 ? -24.521 -5.156 43.901 1.00 98.62 86 TYR A N 1
ATOM 691 C CA . TYR A 1 86 ? -23.100 -4.811 43.854 1.00 98.62 86 TYR A CA 1
ATOM 692 C C . TYR A 1 86 ? -22.294 -5.867 43.085 1.00 98.62 86 TYR A C 1
ATOM 694 O O . TYR A 1 86 ? -21.608 -5.538 42.120 1.00 98.62 86 TYR A O 1
ATOM 702 N N . LYS A 1 87 ? -22.468 -7.159 43.402 1.00 98.75 87 LYS A N 1
ATOM 703 C CA . LYS A 1 87 ? -21.787 -8.259 42.693 1.00 98.75 87 LYS A CA 1
ATOM 704 C C . LYS A 1 87 ? -22.110 -8.295 41.195 1.00 98.75 87 LYS A C 1
ATOM 706 O O . LYS A 1 87 ? -21.220 -8.559 40.387 1.00 98.75 87 LYS A O 1
ATOM 711 N N . ARG A 1 88 ? -23.363 -8.033 40.795 1.00 98.69 88 ARG A N 1
ATOM 712 C CA . ARG A 1 88 ? -23.743 -7.937 39.369 1.00 98.69 88 ARG A CA 1
ATOM 713 C C . ARG A 1 88 ? -23.039 -6.767 38.681 1.00 98.69 88 ARG A C 1
ATOM 715 O O . ARG A 1 88 ? -22.557 -6.931 37.563 1.00 98.69 88 ARG A O 1
ATOM 722 N N . GLN A 1 89 ? -22.968 -5.614 39.345 1.00 98.62 89 GLN A N 1
ATOM 723 C CA . GLN A 1 89 ? -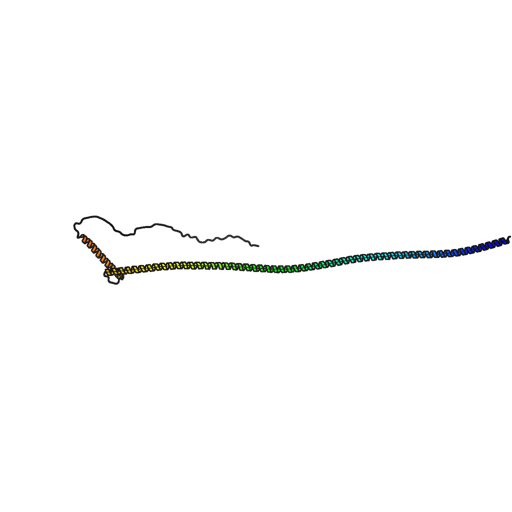22.279 -4.435 38.822 1.00 98.62 89 GLN A CA 1
ATOM 724 C C . GLN A 1 89 ? -20.770 -4.669 38.693 1.00 98.62 89 GLN A C 1
ATOM 726 O O . GLN A 1 89 ? -20.223 -4.367 37.639 1.00 98.62 89 GLN A O 1
ATOM 731 N N . CYS A 1 90 ? -20.115 -5.288 39.681 1.00 98.69 90 CYS A N 1
ATOM 732 C CA . CYS A 1 90 ? -18.697 -5.660 39.589 1.00 98.69 90 CYS A CA 1
ATOM 733 C C . CYS A 1 90 ? -18.412 -6.534 38.362 1.00 98.69 90 CYS A C 1
ATOM 735 O O . CYS A 1 90 ? -17.537 -6.202 37.570 1.00 98.69 90 CYS A O 1
ATOM 737 N N . ARG A 1 91 ? -19.215 -7.582 38.130 1.00 98.75 91 ARG A N 1
ATOM 738 C CA . ARG A 1 91 ? -19.072 -8.451 36.945 1.00 98.75 91 ARG A CA 1
ATOM 739 C C . ARG A 1 91 ? -19.270 -7.698 35.628 1.00 98.75 91 ARG A C 1
ATOM 741 O O . ARG A 1 91 ? -18.633 -8.018 34.630 1.00 98.75 91 ARG A O 1
ATOM 748 N N . MET A 1 92 ? -20.179 -6.721 35.601 1.00 98.62 92 MET A N 1
ATOM 749 C CA . MET A 1 92 ? -20.373 -5.868 34.425 1.00 98.62 92 MET A CA 1
ATOM 750 C C . MET A 1 92 ? -19.146 -4.983 34.181 1.00 98.62 92 MET A C 1
ATOM 752 O O . MET A 1 92 ? -18.689 -4.885 33.049 1.00 98.62 92 MET A O 1
ATOM 756 N N . VAL A 1 93 ? -18.588 -4.384 35.236 1.00 98.69 93 VAL A N 1
ATOM 757 C CA . VAL A 1 93 ? -17.369 -3.566 35.156 1.00 98.69 93 VAL A CA 1
ATOM 758 C C . VAL A 1 93 ? -16.176 -4.396 34.678 1.00 98.69 93 VAL A C 1
ATOM 760 O O . VAL A 1 93 ? -15.442 -3.948 33.804 1.00 98.69 93 VAL A O 1
ATOM 763 N N . GLU A 1 94 ? -15.998 -5.613 35.196 1.00 98.69 94 GLU A N 1
ATOM 764 C CA . GLU A 1 94 ? -14.949 -6.540 34.746 1.00 98.69 94 GLU A CA 1
ATOM 765 C C . GLU A 1 94 ? -15.079 -6.862 33.254 1.00 98.69 94 GLU A C 1
ATOM 767 O O . GLU A 1 94 ? -14.097 -6.758 32.518 1.00 98.69 94 GLU A O 1
ATOM 772 N N . ARG A 1 95 ? -16.296 -7.175 32.786 1.00 98.69 95 ARG A N 1
ATOM 773 C CA . ARG A 1 95 ? -16.560 -7.445 31.366 1.00 98.69 95 ARG A CA 1
ATOM 774 C C . ARG A 1 95 ? -16.232 -6.238 30.486 1.00 98.69 95 ARG A C 1
ATOM 776 O O . ARG A 1 95 ? -15.475 -6.375 29.533 1.00 98.69 95 ARG A O 1
ATOM 783 N N . LEU A 1 96 ? -16.744 -5.060 30.843 1.00 98.62 96 LEU A N 1
ATOM 784 C CA . LEU A 1 96 ? -16.501 -3.827 30.090 1.00 98.62 96 LEU A CA 1
ATOM 785 C C . LEU A 1 96 ? -15.013 -3.451 30.066 1.00 98.62 96 LEU A C 1
ATOM 787 O O . LEU A 1 96 ? -14.518 -2.967 29.052 1.00 98.62 96 LEU A O 1
ATOM 791 N N . ASN A 1 97 ? -14.277 -3.693 31.153 1.00 98.56 97 ASN A N 1
ATOM 792 C CA . ASN A 1 97 ? -12.830 -3.478 31.181 1.00 98.56 97 ASN A CA 1
ATOM 793 C C . ASN A 1 97 ? -12.076 -4.454 30.267 1.00 98.56 97 ASN A C 1
ATOM 795 O O . ASN A 1 97 ? -11.105 -4.039 29.633 1.00 98.56 97 ASN A O 1
ATOM 799 N N . SER A 1 98 ? -12.519 -5.714 30.172 1.00 98.69 98 SER A N 1
ATOM 800 C CA . SER A 1 98 ? -11.964 -6.687 29.218 1.00 98.69 98 SER A CA 1
ATOM 801 C C . SER A 1 98 ? -12.187 -6.231 27.777 1.00 98.69 98 SER A C 1
ATOM 803 O O . SER A 1 98 ? -11.226 -6.096 27.023 1.00 98.69 98 SER A O 1
ATOM 805 N N . GLU A 1 99 ? -13.427 -5.882 27.424 1.00 98.56 99 GLU A N 1
ATOM 806 C CA . GLU A 1 99 ? -13.797 -5.387 26.088 1.00 98.56 99 GLU A CA 1
ATOM 807 C C . GLU A 1 99 ? -13.031 -4.098 25.725 1.00 98.56 99 GLU A C 1
ATOM 809 O O . GLU A 1 99 ? -12.523 -3.934 24.612 1.00 98.56 99 GLU A O 1
ATOM 814 N N . LEU A 1 100 ? -12.864 -3.181 26.684 1.00 98.69 100 LEU A N 1
ATOM 815 C CA . LEU A 1 100 ? -12.044 -1.980 26.508 1.00 98.69 100 LEU A CA 1
ATOM 816 C C . LEU A 1 100 ? -10.559 -2.319 26.288 1.00 98.69 100 LEU A C 1
ATOM 818 O O . LEU A 1 100 ? -9.865 -1.633 25.537 1.00 98.69 100 LEU A O 1
ATOM 822 N N . GLY A 1 101 ? -10.046 -3.354 26.953 1.00 98.69 101 GLY A N 1
ATOM 823 C CA . GLY A 1 101 ? -8.686 -3.855 26.755 1.00 98.69 101 GLY A CA 1
ATOM 824 C C . GLY A 1 101 ? -8.479 -4.420 25.350 1.00 98.69 101 GLY A C 1
ATOM 825 O O . GLY A 1 101 ? -7.524 -4.038 24.671 1.00 98.69 101 GLY A O 1
ATOM 826 N N . GLU A 1 102 ? -9.401 -5.266 24.897 1.00 98.75 102 GLU A N 1
ATOM 827 C CA . GLU A 1 102 ? -9.393 -5.883 23.566 1.00 98.75 102 GLU A CA 1
ATOM 828 C C . GLU A 1 102 ? -9.470 -4.833 22.453 1.00 98.75 102 GLU A C 1
ATOM 830 O O . GLU A 1 102 ? -8.646 -4.829 21.540 1.00 98.75 102 GLU A O 1
ATOM 835 N N . THR A 1 103 ? -10.390 -3.873 22.563 1.00 98.56 103 THR A N 1
ATOM 836 C CA . THR A 1 103 ? -10.522 -2.783 21.580 1.00 98.56 103 THR A CA 1
ATOM 837 C C . THR A 1 103 ? -9.288 -1.879 21.538 1.00 98.56 103 THR A C 1
ATOM 839 O O . THR A 1 103 ? -8.866 -1.450 20.464 1.00 98.56 103 THR A O 1
ATOM 842 N N . ARG A 1 104 ? -8.639 -1.618 22.682 1.00 98.75 104 ARG A N 1
ATOM 843 C CA . ARG A 1 104 ? -7.355 -0.894 22.723 1.00 98.75 104 ARG A CA 1
ATOM 844 C C . ARG A 1 104 ? -6.216 -1.674 22.070 1.00 98.75 104 ARG A C 1
ATOM 846 O O . ARG A 1 104 ? -5.334 -1.046 21.492 1.00 98.75 104 ARG A O 1
ATOM 853 N N . LEU A 1 105 ? -6.194 -3.002 22.190 1.00 98.75 105 LEU A N 1
ATOM 854 C CA . LEU A 1 105 ? -5.219 -3.851 21.496 1.00 98.75 105 LEU A CA 1
ATOM 855 C C . LEU A 1 105 ? -5.444 -3.797 19.983 1.00 98.75 105 LEU A C 1
ATOM 857 O O . LEU A 1 105 ? -4.527 -3.425 19.260 1.00 98.75 105 LEU A O 1
ATOM 861 N N . GLN A 1 106 ? -6.681 -4.009 19.529 1.00 98.62 106 GLN A N 1
ATOM 862 C CA . GLN A 1 106 ? -7.054 -3.902 18.113 1.00 98.62 106 GLN A CA 1
ATOM 863 C C . GLN A 1 106 ? -6.687 -2.538 17.514 1.00 98.62 106 GLN A C 1
ATOM 865 O O . GLN A 1 106 ? -6.179 -2.459 16.399 1.00 98.62 106 GLN A O 1
ATOM 870 N N . LEU A 1 107 ? -6.907 -1.452 18.261 1.00 98.62 107 LEU A N 1
ATOM 871 C CA . LEU A 1 107 ? -6.541 -0.108 17.818 1.00 98.62 107 LEU A CA 1
ATOM 872 C C . LEU A 1 107 ? -5.025 0.045 17.641 1.00 98.62 107 LEU A C 1
ATOM 874 O O . LEU A 1 107 ? -4.597 0.659 16.666 1.00 98.62 107 LEU A O 1
ATOM 878 N N . ARG A 1 108 ? -4.212 -0.521 18.542 1.00 98.75 108 ARG A N 1
ATOM 879 C CA . ARG A 1 108 ? -2.746 -0.511 18.399 1.00 98.75 108 ARG A CA 1
ATOM 880 C C . ARG A 1 108 ? -2.286 -1.347 17.208 1.00 98.75 108 ARG A C 1
ATOM 882 O O . ARG A 1 108 ? -1.422 -0.890 16.467 1.00 98.75 108 ARG A O 1
ATOM 889 N N . ASP A 1 109 ? -2.889 -2.512 16.989 1.00 98.69 109 ASP A N 1
ATOM 890 C CA . ASP A 1 109 ? -2.557 -3.377 15.852 1.00 98.69 109 ASP A CA 1
ATOM 891 C C . ASP A 1 109 ? -2.882 -2.688 14.520 1.00 98.69 109 ASP A C 1
ATOM 893 O O . ASP A 1 109 ? -2.061 -2.676 13.604 1.00 98.69 109 ASP A O 1
ATOM 897 N N . LEU A 1 110 ? -4.043 -2.031 14.426 1.00 98.75 110 LEU A N 1
ATOM 898 C CA . LEU A 1 110 ? -4.414 -1.240 13.251 1.00 98.75 110 LEU A CA 1
ATOM 899 C C . LEU A 1 110 ? -3.489 -0.033 13.045 1.00 98.75 110 LEU A C 1
ATOM 901 O O . LEU A 1 110 ? -3.160 0.296 11.908 1.00 98.75 110 LEU A O 1
ATOM 905 N N . GLN A 1 111 ? -3.044 0.623 14.120 1.00 98.75 111 GLN A N 1
ATOM 906 C CA . GLN A 1 111 ? -2.054 1.702 14.033 1.00 98.75 111 GLN A CA 1
ATOM 907 C C . GLN A 1 111 ? -0.701 1.201 13.513 1.00 98.75 111 GLN A C 1
ATOM 909 O O . GLN A 1 111 ? -0.092 1.884 12.690 1.00 98.75 111 GLN A O 1
ATOM 914 N N . ALA A 1 112 ? -0.252 0.019 13.944 1.00 98.69 112 ALA A N 1
ATOM 915 C CA . ALA A 1 112 ? 0.966 -0.608 13.434 1.00 98.69 112 ALA A CA 1
ATOM 916 C C . ALA A 1 112 ? 0.832 -0.952 11.941 1.00 98.69 112 ALA A C 1
ATOM 918 O O . ALA A 1 112 ? 1.663 -0.533 11.141 1.00 98.69 112 ALA A O 1
ATOM 919 N N . GLN A 1 113 ? -0.275 -1.587 11.539 1.00 98.69 113 GLN A N 1
ATOM 920 C CA . GLN A 1 113 ? -0.555 -1.886 10.128 1.00 98.69 113 GLN A CA 1
ATOM 921 C C . GLN A 1 113 ? -0.612 -0.623 9.259 1.00 98.69 113 GLN A C 1
ATOM 923 O O . GLN A 1 113 ? -0.164 -0.632 8.112 1.00 98.69 113 GLN A O 1
ATOM 928 N N . LEU A 1 114 ? -1.155 0.479 9.788 1.00 98.62 114 LEU A N 1
ATOM 929 C CA . LEU A 1 114 ? -1.191 1.758 9.082 1.00 98.62 114 LEU A CA 1
ATOM 930 C C . LEU A 1 114 ? 0.216 2.344 8.889 1.00 98.62 114 LEU A C 1
ATOM 932 O O . LEU A 1 114 ? 0.493 2.905 7.828 1.00 98.62 114 LEU A O 1
ATOM 936 N N . ALA A 1 115 ? 1.092 2.214 9.889 1.00 98.56 115 ALA A N 1
ATOM 937 C CA . ALA A 1 115 ? 2.488 2.631 9.784 1.00 98.56 115 ALA A CA 1
ATOM 938 C C . ALA A 1 115 ? 3.236 1.798 8.731 1.00 98.56 115 ALA A C 1
ATOM 940 O O . ALA A 1 115 ? 3.835 2.375 7.822 1.00 98.56 115 ALA A O 1
ATOM 941 N N . ASP A 1 116 ? 3.096 0.471 8.770 1.00 98.56 116 ASP A N 1
ATOM 942 C CA . ASP A 1 116 ? 3.698 -0.439 7.787 1.00 98.56 116 ASP A CA 1
ATOM 943 C C . ASP A 1 116 ? 3.216 -0.120 6.361 1.00 98.56 116 ASP A C 1
ATOM 945 O O . ASP A 1 116 ? 4.012 0.008 5.427 1.00 98.56 116 ASP A O 1
ATOM 949 N N . ALA A 1 117 ? 1.910 0.101 6.180 1.00 98.56 117 ALA A N 1
ATOM 950 C CA . ALA A 1 117 ? 1.339 0.484 4.889 1.00 98.56 117 ALA A CA 1
ATOM 951 C C . ALA A 1 117 ? 1.861 1.845 4.389 1.00 98.56 117 ALA A C 1
ATOM 953 O O . ALA A 1 117 ? 2.048 2.039 3.181 1.00 98.56 117 ALA A O 1
ATOM 954 N N . ALA A 1 118 ? 2.110 2.798 5.292 1.00 98.50 118 ALA A N 1
ATOM 955 C CA . ALA A 1 118 ? 2.704 4.084 4.942 1.00 98.50 118 ALA A CA 1
ATOM 956 C C . ALA A 1 118 ? 4.163 3.929 4.478 1.00 98.50 118 ALA A C 1
ATOM 958 O O . ALA A 1 118 ? 4.558 4.573 3.499 1.00 98.50 118 ALA A O 1
ATOM 959 N N . GLU A 1 119 ? 4.942 3.049 5.112 1.00 98.56 119 GLU A N 1
ATOM 960 C CA . GLU A 1 119 ? 6.306 2.726 4.683 1.00 98.56 119 GLU A CA 1
ATOM 961 C C . GLU A 1 119 ? 6.340 2.030 3.318 1.00 98.56 119 GLU A C 1
ATOM 963 O O . GLU A 1 119 ? 7.128 2.419 2.450 1.00 98.56 119 GLU A O 1
ATOM 968 N N . GLU A 1 120 ? 5.464 1.046 3.091 1.00 98.56 120 GLU A N 1
ATOM 969 C CA . GLU A 1 120 ? 5.313 0.376 1.791 1.00 98.56 120 GLU A CA 1
ATOM 970 C C . GLU A 1 120 ? 4.974 1.377 0.685 1.00 98.56 120 GLU A C 1
ATOM 972 O O . GLU A 1 120 ? 5.597 1.385 -0.381 1.00 98.56 120 GLU A O 1
ATOM 977 N N . LYS A 1 121 ? 4.032 2.291 0.949 1.00 98.75 121 LYS A N 1
ATOM 978 C CA . LYS A 1 121 ? 3.701 3.374 0.019 1.00 98.75 121 LYS A CA 1
ATOM 979 C C . LYS A 1 121 ? 4.913 4.268 -0.245 1.00 98.75 121 LYS A C 1
ATOM 981 O O . LYS A 1 121 ? 5.170 4.612 -1.398 1.00 98.75 121 LYS A O 1
ATOM 986 N N . GLY A 1 122 ? 5.683 4.613 0.788 1.00 98.56 122 GLY A N 1
ATOM 987 C CA . GLY A 1 122 ? 6.942 5.347 0.648 1.00 98.56 122 GLY A CA 1
ATOM 988 C C . GLY A 1 122 ? 7.915 4.642 -0.302 1.00 98.56 122 GLY A C 1
ATOM 989 O O . GLY A 1 122 ? 8.361 5.237 -1.287 1.00 98.56 122 GLY A O 1
ATOM 990 N N . ARG A 1 123 ? 8.162 3.347 -0.082 1.00 98.62 123 ARG A N 1
ATOM 991 C CA . ARG A 1 123 ? 9.035 2.521 -0.932 1.00 98.62 123 ARG A CA 1
ATOM 992 C C . ARG A 1 123 ? 8.524 2.417 -2.369 1.00 98.62 123 ARG A C 1
ATOM 994 O O . ARG A 1 123 ? 9.306 2.612 -3.300 1.00 98.62 123 ARG A O 1
ATOM 1001 N N . SER A 1 124 ? 7.222 2.218 -2.565 1.00 98.62 124 SER A N 1
ATOM 1002 C CA . SER A 1 124 ? 6.588 2.206 -3.890 1.00 98.62 124 SER A CA 1
ATOM 1003 C C . SER A 1 124 ? 6.781 3.535 -4.630 1.00 98.62 124 SER A C 1
ATOM 1005 O O . SER A 1 124 ? 7.205 3.540 -5.786 1.00 98.62 124 SER A O 1
ATOM 1007 N N . THR A 1 125 ? 6.583 4.680 -3.962 1.00 98.62 125 THR A N 1
ATOM 1008 C CA . THR A 1 125 ? 6.809 5.994 -4.596 1.00 98.62 125 THR A CA 1
ATOM 1009 C C . THR A 1 125 ? 8.273 6.224 -4.975 1.00 98.62 125 THR A C 1
ATOM 1011 O O . THR A 1 125 ? 8.555 6.842 -6.001 1.00 98.62 125 THR A O 1
ATOM 1014 N N . GLN A 1 126 ? 9.224 5.712 -4.189 1.00 98.44 126 GLN A N 1
ATOM 1015 C CA . GLN A 1 126 ? 10.647 5.792 -4.519 1.00 98.44 126 GLN A CA 1
ATOM 1016 C C . GLN A 1 126 ? 11.006 4.903 -5.717 1.00 98.44 126 GLN A C 1
ATOM 1018 O O . GLN A 1 126 ? 11.747 5.335 -6.601 1.00 98.44 126 GLN A O 1
ATOM 1023 N N . GLN A 1 127 ? 10.462 3.686 -5.778 1.00 98.56 127 GLN A N 1
ATOM 1024 C CA . GLN A 1 127 ? 10.624 2.797 -6.930 1.00 98.56 127 GLN A CA 1
ATOM 1025 C C . GLN A 1 127 ? 10.025 3.411 -8.200 1.00 98.56 127 GLN A C 1
ATOM 1027 O O . GLN A 1 127 ? 10.673 3.386 -9.243 1.00 98.56 127 GLN A O 1
ATOM 1032 N N . GLN A 1 128 ? 8.850 4.035 -8.103 1.00 98.69 128 GLN A N 1
ATOM 1033 C CA . GLN A 1 128 ? 8.204 4.719 -9.223 1.00 98.69 128 GLN A CA 1
ATOM 1034 C C . GLN A 1 128 ? 9.084 5.844 -9.791 1.00 98.69 128 GLN A C 1
ATOM 1036 O O . GLN A 1 128 ? 9.348 5.869 -10.992 1.00 98.69 128 GLN A O 1
ATOM 1041 N N . LYS A 1 129 ? 9.648 6.702 -8.927 1.00 98.69 129 LYS A N 1
ATOM 1042 C CA . LYS A 1 129 ? 10.630 7.722 -9.344 1.00 98.69 129 LYS A CA 1
ATOM 1043 C C . LYS A 1 129 ? 11.831 7.094 -10.051 1.00 98.69 129 LYS A C 1
ATOM 1045 O O . LYS A 1 129 ? 12.318 7.625 -11.046 1.00 98.69 129 LYS A O 1
ATOM 1050 N N . LYS A 1 130 ? 12.304 5.936 -9.572 1.00 98.75 130 LYS A N 1
ATOM 1051 C CA . LYS A 1 130 ? 13.430 5.244 -10.203 1.00 98.75 130 LYS A CA 1
ATOM 1052 C C . LYS A 1 130 ? 13.093 4.713 -11.595 1.00 98.75 130 LYS A C 1
ATOM 1054 O O . LYS A 1 130 ? 13.930 4.789 -12.494 1.00 98.75 130 LYS A O 1
ATOM 1059 N N . VAL A 1 131 ? 11.885 4.188 -11.779 1.00 98.75 131 VAL A N 1
ATOM 1060 C CA . VAL A 1 131 ? 11.383 3.744 -13.086 1.00 98.75 131 VAL A CA 1
ATOM 1061 C C . VAL A 1 131 ? 11.296 4.924 -14.052 1.00 98.75 131 VAL A C 1
ATOM 1063 O O . VAL A 1 131 ? 11.748 4.805 -15.189 1.00 98.75 131 VAL A O 1
ATOM 1066 N N . GLU A 1 132 ? 10.794 6.073 -13.605 1.00 98.75 132 GLU A N 1
ATOM 1067 C CA . GLU A 1 132 ? 10.721 7.297 -14.414 1.00 98.75 132 GLU A CA 1
ATOM 1068 C C . GLU A 1 132 ? 12.113 7.777 -14.853 1.00 98.75 132 GLU A C 1
ATOM 1070 O O . GLU A 1 132 ? 12.334 8.024 -16.040 1.00 98.75 132 GLU A O 1
ATOM 1075 N N . GLU A 1 133 ? 13.089 7.813 -13.937 1.00 98.75 133 GLU A N 1
ATOM 1076 C CA . GLU A 1 133 ? 14.487 8.133 -14.262 1.00 98.75 133 GLU A CA 1
ATOM 1077 C C . GLU A 1 133 ? 15.080 7.183 -15.311 1.00 98.75 133 GLU A C 1
ATOM 1079 O O . GLU A 1 133 ? 15.749 7.617 -16.252 1.00 98.75 133 GLU A O 1
ATOM 1084 N N . LEU A 1 134 ? 14.883 5.872 -15.140 1.00 98.69 134 LEU A N 1
ATOM 1085 C CA . LEU A 1 134 ? 15.406 4.870 -16.070 1.00 98.69 134 LEU A CA 1
ATOM 1086 C C . LEU A 1 134 ? 14.722 4.968 -17.436 1.00 98.69 134 LEU A C 1
ATOM 1088 O O . LEU A 1 134 ? 15.395 4.863 -18.459 1.00 98.69 134 LEU A O 1
ATOM 1092 N N . THR A 1 135 ? 13.420 5.244 -17.460 1.00 98.75 135 THR A N 1
ATOM 1093 C CA . THR A 1 135 ? 12.653 5.461 -18.692 1.00 98.75 135 THR A CA 1
ATOM 1094 C C . THR A 1 135 ? 13.169 6.685 -19.449 1.00 98.75 135 THR A C 1
ATOM 1096 O O . THR A 1 135 ? 13.398 6.614 -20.656 1.00 98.75 135 THR A O 1
ATOM 1099 N N . ALA A 1 136 ? 13.444 7.790 -18.747 1.00 98.81 136 ALA A N 1
ATOM 1100 C CA . ALA A 1 136 ? 14.042 8.979 -19.350 1.00 98.81 136 ALA A CA 1
ATOM 1101 C C . ALA A 1 136 ? 15.416 8.677 -19.977 1.00 98.81 136 ALA A C 1
ATOM 1103 O O . ALA A 1 136 ? 15.676 9.078 -21.112 1.00 98.81 136 ALA A O 1
ATOM 1104 N N . LYS A 1 137 ? 16.264 7.903 -19.284 1.00 98.62 137 LYS A N 1
ATOM 1105 C CA . LYS A 1 137 ? 17.573 7.475 -19.808 1.00 98.62 137 LYS A CA 1
ATOM 1106 C C . LYS A 1 137 ? 17.455 6.578 -21.039 1.00 98.62 137 LYS A C 1
ATOM 1108 O O . LYS A 1 137 ? 18.231 6.738 -21.976 1.00 98.62 137 LYS A O 1
ATOM 1113 N N . ILE A 1 138 ? 16.498 5.650 -21.060 1.00 98.75 138 ILE A N 1
ATOM 1114 C CA . ILE A 1 138 ? 16.239 4.803 -22.235 1.00 98.75 138 ILE A CA 1
ATOM 1115 C C . ILE A 1 138 ? 15.868 5.676 -23.437 1.00 98.75 138 ILE A C 1
ATOM 1117 O O . ILE A 1 138 ? 16.467 5.531 -24.501 1.00 98.75 138 ILE A O 1
ATOM 1121 N N . ASN A 1 139 ? 14.960 6.636 -23.250 1.00 98.69 139 ASN A N 1
ATOM 1122 C CA . ASN A 1 139 ? 14.537 7.544 -24.317 1.00 98.69 139 ASN A CA 1
ATOM 1123 C C . ASN A 1 139 ? 15.702 8.389 -24.860 1.00 98.69 139 ASN A C 1
ATOM 1125 O O . ASN A 1 139 ? 15.821 8.583 -26.073 1.00 98.69 139 ASN A O 1
ATOM 1129 N N . GLU A 1 140 ? 16.586 8.874 -23.984 1.00 98.69 140 GLU A N 1
ATOM 1130 C CA . GLU A 1 140 ? 17.795 9.601 -24.384 1.00 98.69 140 GLU A CA 1
ATOM 1131 C C . GLU A 1 140 ? 18.738 8.717 -25.217 1.00 98.69 140 GLU A C 1
ATOM 1133 O O . GLU A 1 140 ? 19.177 9.114 -26.303 1.00 98.69 140 GLU A O 1
ATOM 1138 N N . LEU A 1 141 ? 19.007 7.494 -24.749 1.00 98.62 141 LEU A N 1
ATOM 1139 C CA . LEU A 1 141 ? 19.855 6.535 -25.456 1.00 98.62 141 LEU A CA 1
ATOM 1140 C C . LEU A 1 141 ? 19.267 6.139 -26.815 1.00 98.62 141 LEU A C 1
ATOM 1142 O O . LEU A 1 141 ? 20.002 6.073 -27.802 1.00 98.62 141 LEU A O 1
ATOM 1146 N N . ASP A 1 142 ? 17.953 5.941 -26.909 1.00 98.62 142 ASP A N 1
ATOM 1147 C CA . ASP A 1 142 ? 17.270 5.651 -28.171 1.00 98.62 142 ASP A CA 1
ATOM 1148 C C . ASP A 1 142 ? 17.350 6.828 -29.155 1.00 98.62 142 ASP A C 1
ATOM 1150 O O . ASP A 1 142 ? 17.574 6.623 -30.356 1.00 98.62 142 ASP A O 1
ATOM 1154 N N . ALA A 1 143 ? 17.244 8.068 -28.666 1.00 98.62 143 ALA A N 1
ATOM 1155 C CA . ALA A 1 143 ? 17.423 9.259 -29.491 1.00 98.62 143 ALA A CA 1
ATOM 1156 C C . ALA A 1 143 ? 18.854 9.352 -30.047 1.00 98.62 143 ALA A C 1
ATOM 1158 O O . ALA A 1 143 ? 19.040 9.625 -31.240 1.00 98.62 143 ALA A O 1
ATOM 1159 N N . ILE A 1 144 ? 19.869 9.082 -29.218 1.00 98.56 144 ILE A N 1
ATOM 1160 C CA . ILE A 1 144 ? 21.276 9.042 -29.642 1.00 98.56 144 ILE A CA 1
ATOM 1161 C C . ILE A 1 144 ? 21.496 7.921 -30.662 1.00 98.56 144 ILE A C 1
ATOM 1163 O O . ILE A 1 144 ? 22.040 8.183 -31.739 1.00 98.56 144 ILE A O 1
ATOM 1167 N N . ARG A 1 145 ? 21.015 6.702 -30.381 1.00 98.62 145 ARG A N 1
ATOM 1168 C CA . ARG A 1 145 ? 21.104 5.552 -31.294 1.00 98.62 145 ARG A CA 1
ATOM 1169 C C . ARG A 1 145 ? 20.482 5.877 -32.649 1.00 98.62 145 ARG A C 1
ATOM 1171 O O . ARG A 1 145 ? 21.094 5.617 -33.680 1.00 98.62 145 ARG A O 1
ATOM 1178 N N . SER A 1 146 ? 19.296 6.487 -32.668 1.00 98.56 146 SER A N 1
ATOM 1179 C CA . SER A 1 146 ? 18.603 6.882 -33.902 1.00 98.56 146 SER A CA 1
ATOM 1180 C C . SER A 1 146 ? 19.406 7.901 -34.720 1.00 98.56 146 SER A C 1
ATOM 1182 O O . SER A 1 146 ? 19.556 7.750 -35.935 1.00 98.56 146 SER A O 1
ATOM 1184 N N . ARG A 1 147 ? 19.999 8.914 -34.069 1.00 98.56 147 ARG A N 1
ATOM 1185 C CA . ARG A 1 147 ? 20.879 9.893 -34.738 1.00 98.56 147 ARG A CA 1
ATOM 1186 C C . ARG A 1 147 ? 22.128 9.232 -35.320 1.00 98.56 147 ARG A C 1
ATOM 1188 O O . ARG A 1 147 ? 22.481 9.499 -36.467 1.00 98.56 147 ARG A O 1
ATOM 1195 N N . GLN A 1 148 ? 22.781 8.360 -34.553 1.00 98.50 148 GLN A N 1
ATOM 1196 C CA . GLN A 1 148 ? 23.967 7.634 -35.008 1.00 98.50 148 GLN A CA 1
ATOM 1197 C C . GLN A 1 148 ? 23.641 6.695 -36.172 1.00 98.50 148 GLN A C 1
ATOM 1199 O O . GLN A 1 148 ? 24.371 6.683 -37.161 1.00 98.50 148 GLN A O 1
ATOM 1204 N N . GLN A 1 149 ? 22.510 5.989 -36.112 1.00 98.62 149 GLN A N 1
ATOM 1205 C CA . GLN A 1 149 ? 22.052 5.120 -37.191 1.00 98.62 149 GLN A CA 1
ATOM 1206 C C . GLN A 1 149 ? 21.854 5.900 -38.498 1.00 98.62 149 GLN A C 1
ATOM 1208 O O . GLN A 1 149 ? 22.342 5.462 -39.537 1.00 98.62 149 GLN A O 1
ATOM 1213 N N . LYS A 1 150 ? 21.223 7.083 -38.445 1.00 98.62 150 LYS A N 1
ATOM 1214 C CA . LYS A 1 150 ? 21.077 7.975 -39.613 1.00 98.62 150 LYS A CA 1
ATOM 1215 C C . LYS A 1 150 ? 22.428 8.430 -40.173 1.00 98.62 150 LYS A C 1
ATOM 1217 O O . LYS A 1 150 ? 22.610 8.478 -41.385 1.00 98.62 150 LYS A O 1
ATOM 1222 N N . LYS A 1 151 ? 23.396 8.743 -39.307 1.00 98.50 151 LYS A N 1
ATOM 1223 C CA . LYS A 1 151 ? 24.748 9.122 -39.746 1.00 98.50 151 LYS A CA 1
ATOM 1224 C C . LYS A 1 151 ? 25.462 7.954 -40.431 1.00 98.50 151 LYS A C 1
ATOM 1226 O O . LYS A 1 151 ? 26.106 8.145 -41.456 1.00 98.50 151 LYS A O 1
ATOM 1231 N N . ILE A 1 152 ? 25.320 6.739 -39.899 1.00 98.56 152 ILE A N 1
ATOM 1232 C CA . ILE A 1 152 ? 25.878 5.523 -40.504 1.00 98.56 152 ILE A CA 1
ATOM 1233 C C . ILE A 1 152 ? 25.265 5.268 -41.883 1.00 98.56 152 ILE A C 1
ATOM 1235 O O . ILE A 1 152 ? 26.005 4.964 -42.817 1.00 98.56 152 ILE A O 1
ATOM 1239 N N . THR A 1 153 ? 23.943 5.392 -42.041 1.00 98.50 153 THR A N 1
ATOM 1240 C CA . THR A 1 153 ? 23.297 5.202 -43.350 1.00 98.50 153 THR A CA 1
ATOM 1241 C C . THR A 1 153 ? 23.759 6.250 -44.358 1.00 98.50 153 THR A C 1
ATOM 1243 O O . THR A 1 153 ? 24.160 5.874 -45.454 1.00 98.50 153 THR A O 1
ATOM 1246 N N . GLN A 1 154 ? 23.834 7.525 -43.960 1.00 98.56 154 GLN A N 1
ATOM 1247 C CA . GLN A 1 154 ? 24.353 8.603 -44.812 1.00 98.56 154 GLN A CA 1
ATOM 1248 C C . GLN A 1 154 ? 25.796 8.350 -45.266 1.00 98.56 154 GLN A C 1
ATOM 1250 O O . GLN A 1 154 ? 26.097 8.463 -46.449 1.00 98.56 154 GLN A O 1
ATOM 1255 N N . MET A 1 155 ? 26.695 7.962 -44.356 1.00 98.31 155 MET A N 1
ATOM 1256 C CA . MET A 1 155 ? 28.084 7.655 -44.725 1.00 98.31 155 MET A CA 1
ATOM 1257 C C . MET A 1 155 ? 28.169 6.441 -45.659 1.00 98.31 155 MET A C 1
ATOM 1259 O O 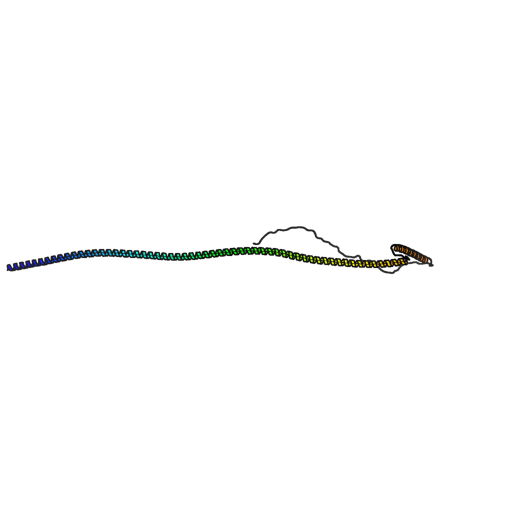. MET A 1 155 ? 28.955 6.447 -46.601 1.00 98.31 155 MET A O 1
ATOM 1263 N N . LYS A 1 156 ? 27.344 5.407 -45.445 1.00 98.50 156 LYS A N 1
ATOM 1264 C CA . LYS A 1 156 ? 27.268 4.253 -46.357 1.00 98.50 156 LYS A CA 1
ATOM 1265 C C . LYS A 1 156 ? 26.812 4.664 -47.758 1.00 98.50 156 LYS A C 1
ATOM 1267 O O . LYS A 1 156 ? 27.370 4.172 -48.733 1.00 98.50 156 LYS A O 1
ATOM 1272 N N . GLU A 1 157 ? 25.820 5.544 -47.863 1.00 98.31 157 GLU A N 1
ATOM 1273 C CA . GLU A 1 157 ? 25.346 6.093 -49.141 1.00 98.31 157 GLU A CA 1
ATOM 1274 C C . GLU A 1 157 ? 26.423 6.942 -49.825 1.00 98.31 157 GLU A C 1
ATOM 1276 O O . GLU A 1 157 ? 26.679 6.750 -51.009 1.00 98.31 157 GLU A O 1
ATOM 1281 N N . GLN A 1 158 ? 27.123 7.800 -49.075 1.00 98.00 158 GLN A N 1
ATOM 1282 C CA . GLN A 1 158 ? 28.246 8.591 -49.590 1.00 98.00 158 GLN A CA 1
ATOM 1283 C C . GLN A 1 158 ? 29.377 7.710 -50.129 1.00 98.00 158 GLN A C 1
ATOM 1285 O O . GLN A 1 158 ? 29.886 7.972 -51.215 1.00 98.00 158 GLN A O 1
ATOM 1290 N N . ILE A 1 159 ? 29.749 6.648 -49.407 1.00 98.25 159 ILE A N 1
ATOM 1291 C CA . ILE A 1 159 ? 30.778 5.698 -49.855 1.00 98.25 159 ILE A CA 1
ATOM 1292 C C . ILE A 1 159 ? 30.346 5.004 -51.153 1.00 98.25 159 ILE A C 1
ATOM 1294 O O . ILE A 1 159 ? 31.154 4.894 -52.073 1.00 98.25 159 ILE A O 1
ATOM 1298 N N . LYS A 1 160 ? 29.084 4.563 -51.253 1.00 98.06 160 LYS A N 1
ATOM 1299 C CA . LYS A 1 160 ? 28.552 3.945 -52.480 1.00 98.06 160 LYS A CA 1
ATOM 1300 C C . LYS A 1 160 ? 28.583 4.913 -53.661 1.00 98.06 160 LYS A C 1
ATOM 1302 O O . LYS A 1 160 ? 29.149 4.571 -54.692 1.00 98.06 160 LYS A O 1
ATOM 1307 N N . ALA A 1 161 ? 28.055 6.123 -53.480 1.00 97.81 161 ALA A N 1
ATOM 1308 C CA . ALA A 1 161 ? 28.028 7.149 -54.519 1.00 97.81 161 ALA A CA 1
ATOM 1309 C C . ALA A 1 161 ? 29.442 7.543 -54.974 1.00 97.81 161 ALA A C 1
ATOM 1311 O O . ALA A 1 161 ? 29.691 7.699 -56.166 1.00 97.81 161 ALA A O 1
ATOM 1312 N N . HIS A 1 162 ? 30.393 7.658 -54.041 1.00 97.81 162 HIS A N 1
ATOM 1313 C CA . HIS A 1 162 ? 31.788 7.920 -54.382 1.00 97.81 162 HIS A CA 1
ATOM 1314 C C . HIS A 1 162 ? 32.418 6.749 -55.149 1.00 97.81 162 HIS A C 1
ATOM 1316 O O . HIS A 1 162 ? 33.121 6.972 -56.128 1.00 97.81 162 HIS A O 1
ATOM 1322 N N . GLY A 1 163 ? 32.128 5.503 -54.761 1.00 97.38 163 GLY A N 1
ATOM 1323 C CA . GLY A 1 163 ? 32.566 4.316 -55.499 1.00 97.38 163 GLY A CA 1
ATOM 1324 C C . GLY A 1 163 ? 32.035 4.275 -56.936 1.00 97.38 163 GLY A C 1
ATOM 1325 O O . GLY A 1 163 ? 32.806 4.030 -57.862 1.00 97.38 163 GLY A O 1
ATOM 1326 N N . GLU A 1 164 ? 30.749 4.570 -57.135 1.00 97.44 164 GLU A N 1
ATOM 1327 C CA . GLU A 1 164 ? 30.122 4.669 -58.462 1.00 97.44 164 GLU A CA 1
ATOM 1328 C C . GLU A 1 164 ? 30.736 5.800 -59.300 1.00 97.44 164 GLU A C 1
ATOM 1330 O O . GLU A 1 164 ? 31.079 5.584 -60.461 1.00 97.44 164 GLU A O 1
ATOM 1335 N N . HIS A 1 165 ? 30.960 6.975 -58.700 1.00 96.88 165 HIS A N 1
ATOM 1336 C CA . HIS A 1 165 ? 31.632 8.098 -59.359 1.00 96.88 165 HIS A CA 1
ATOM 1337 C C . HIS A 1 165 ? 33.042 7.727 -59.830 1.00 96.88 165 HIS A C 1
ATOM 1339 O O . HIS A 1 165 ? 33.395 7.989 -60.975 1.00 96.88 165 HIS A O 1
ATOM 1345 N N . MET A 1 166 ? 33.847 7.088 -58.974 1.00 97.00 166 MET A N 1
ATOM 1346 C CA . MET A 1 166 ? 35.212 6.678 -59.323 1.00 97.00 166 MET A CA 1
ATOM 1347 C C . MET A 1 166 ? 35.243 5.634 -60.450 1.00 97.00 166 MET A C 1
ATOM 1349 O O . MET A 1 166 ? 36.167 5.638 -61.265 1.00 97.00 166 MET A O 1
ATOM 1353 N N . LEU A 1 167 ? 34.255 4.734 -60.508 1.00 96.81 167 LEU A N 1
ATOM 1354 C CA . LEU A 1 167 ? 34.119 3.772 -61.606 1.00 96.81 167 LEU A CA 1
ATOM 1355 C C . LEU A 1 167 ? 33.738 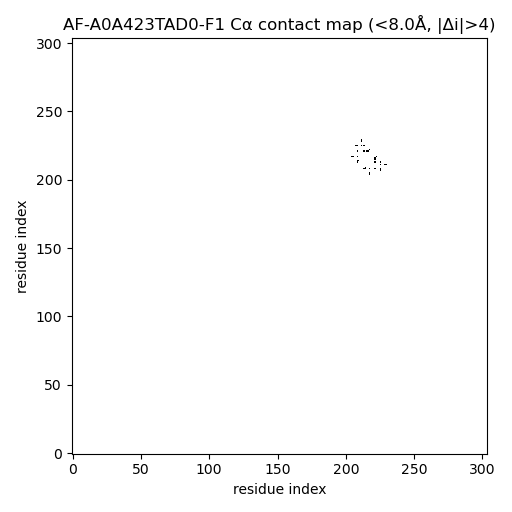4.462 -62.918 1.00 96.81 167 LEU A C 1
ATOM 1357 O O . LEU A 1 167 ? 34.327 4.157 -63.952 1.00 96.81 167 LEU A O 1
ATOM 1361 N N . GLU A 1 168 ? 32.795 5.402 -62.879 1.00 97.00 168 GLU A N 1
ATOM 1362 C CA . GLU A 1 168 ? 32.386 6.156 -64.065 1.00 97.00 168 GLU A CA 1
ATOM 1363 C C . GLU A 1 168 ? 33.516 7.052 -64.585 1.00 97.00 168 GLU A C 1
ATOM 1365 O O . GLU A 1 168 ? 33.791 7.064 -65.782 1.00 97.00 168 GLU A O 1
ATOM 1370 N N . GLU A 1 169 ? 34.234 7.738 -63.696 1.00 97.00 169 GLU A N 1
ATOM 1371 C CA . GLU A 1 169 ? 35.399 8.548 -64.058 1.00 97.00 169 GLU A CA 1
ATOM 1372 C C . GLU A 1 169 ? 36.496 7.688 -64.699 1.00 97.00 169 GLU A C 1
ATOM 1374 O O . GLU A 1 169 ? 37.050 8.055 -65.736 1.00 97.00 169 GLU A O 1
ATOM 1379 N N . ARG A 1 170 ? 36.761 6.495 -64.146 1.00 97.12 170 ARG A N 1
ATOM 1380 C CA . ARG A 1 170 ? 37.678 5.529 -64.764 1.00 97.12 170 ARG A CA 1
ATOM 1381 C C . ARG A 1 170 ? 37.205 5.127 -66.160 1.00 97.12 170 ARG A C 1
ATOM 1383 O O . ARG A 1 170 ? 38.008 5.173 -67.083 1.00 97.12 170 ARG A O 1
ATOM 1390 N N . ARG A 1 171 ? 35.923 4.789 -66.327 1.00 97.50 171 ARG A N 1
ATOM 1391 C CA . ARG A 1 171 ? 35.334 4.404 -67.620 1.00 97.50 171 ARG A CA 1
ATOM 1392 C C . ARG A 1 171 ? 35.470 5.520 -68.659 1.00 97.50 171 ARG A C 1
ATOM 1394 O O . ARG A 1 171 ? 35.821 5.263 -69.806 1.00 97.50 171 ARG A O 1
ATOM 1401 N N . VAL A 1 172 ? 35.204 6.767 -68.270 1.00 96.94 172 VAL A N 1
ATOM 1402 C CA . VAL A 1 172 ? 35.373 7.942 -69.140 1.00 96.94 172 VAL A CA 1
ATOM 1403 C C . VAL A 1 172 ? 36.842 8.132 -69.523 1.00 96.94 172 VAL A C 1
ATOM 1405 O O . VAL A 1 172 ? 37.139 8.349 -70.698 1.00 96.94 172 VAL A O 1
ATOM 1408 N N . ASN A 1 173 ? 37.761 8.005 -68.564 1.00 96.50 173 ASN A N 1
ATOM 1409 C CA . ASN A 1 173 ? 39.198 8.118 -68.809 1.00 96.50 173 ASN A CA 1
ATOM 1410 C C . ASN A 1 173 ? 39.721 7.000 -69.724 1.00 96.50 173 ASN A C 1
ATOM 1412 O O . ASN A 1 173 ? 40.504 7.284 -70.628 1.00 96.50 173 ASN A O 1
ATOM 1416 N N . GLU A 1 174 ? 39.268 5.759 -69.534 1.00 97.19 174 GLU A N 1
ATOM 1417 C CA . GLU A 1 174 ? 39.582 4.617 -70.404 1.00 97.19 174 GLU A CA 1
ATOM 1418 C C . GLU A 1 174 ? 39.097 4.871 -71.838 1.00 97.19 174 GLU A C 1
ATOM 1420 O O . GLU A 1 174 ? 39.900 4.809 -72.766 1.00 97.19 174 GLU A O 1
ATOM 1425 N N . ASN A 1 175 ? 37.837 5.283 -72.021 1.00 96.94 175 ASN A N 1
ATOM 1426 C CA . ASN A 1 175 ? 37.298 5.626 -73.344 1.00 96.94 175 ASN A CA 1
ATOM 1427 C C . ASN A 1 175 ? 38.084 6.766 -74.019 1.00 96.94 175 ASN A C 1
ATOM 1429 O O . ASN A 1 175 ? 38.340 6.731 -75.222 1.00 96.94 175 ASN A O 1
ATOM 1433 N N . SER A 1 176 ? 38.465 7.793 -73.251 1.00 96.94 176 SER A N 1
ATOM 1434 C CA . SER A 1 176 ? 39.264 8.921 -73.746 1.00 96.94 176 SER A CA 1
ATOM 1435 C C . SER A 1 176 ? 40.659 8.469 -74.190 1.00 96.94 176 SER A C 1
ATOM 1437 O O . SER A 1 176 ? 41.117 8.814 -75.281 1.00 96.94 176 SER A O 1
ATOM 1439 N N . LEU A 1 177 ? 41.318 7.634 -73.380 1.00 97.19 177 LEU A N 1
ATOM 1440 C CA . LEU A 1 177 ? 42.624 7.062 -73.695 1.00 97.19 177 LEU A CA 1
ATOM 1441 C C . LEU A 1 177 ? 42.568 6.179 -74.947 1.00 97.19 177 LEU A C 1
ATOM 1443 O O . LEU A 1 177 ? 43.462 6.264 -75.792 1.00 97.19 177 LEU A O 1
ATOM 1447 N N . GLU A 1 178 ? 41.529 5.354 -75.089 1.00 97.31 178 GLU A N 1
ATOM 1448 C CA . GLU A 1 178 ? 41.291 4.557 -76.294 1.00 97.31 178 GLU A CA 1
ATOM 1449 C C . GLU A 1 178 ? 41.132 5.448 -77.530 1.00 97.31 178 GLU A C 1
ATOM 1451 O O . GLU A 1 178 ? 41.786 5.196 -78.544 1.00 97.31 178 GLU A O 1
ATOM 1456 N N . GLY A 1 179 ? 40.345 6.526 -77.434 1.00 97.19 179 GLY A N 1
ATOM 1457 C CA . GLY A 1 179 ? 40.181 7.513 -78.505 1.00 97.19 179 GLY A CA 1
ATOM 1458 C C . GLY A 1 179 ? 41.508 8.142 -78.936 1.00 97.19 179 GLY A C 1
ATOM 1459 O O . GLY A 1 179 ? 41.873 8.072 -80.109 1.00 97.19 179 GLY A O 1
ATOM 1460 N N . ILE A 1 180 ? 42.294 8.658 -77.984 1.00 96.50 180 ILE A N 1
ATOM 1461 C CA . ILE A 1 180 ? 43.626 9.231 -78.255 1.00 96.50 180 ILE A CA 1
ATOM 1462 C C . ILE A 1 180 ? 44.560 8.181 -78.872 1.00 96.50 180 ILE A C 1
ATOM 1464 O O . ILE A 1 180 ? 45.329 8.476 -79.788 1.00 96.50 180 ILE A O 1
ATOM 1468 N N . THR A 1 181 ? 44.499 6.935 -78.401 1.00 97.38 181 THR A N 1
ATOM 1469 C CA . THR A 1 181 ? 45.321 5.839 -78.933 1.00 97.38 181 THR A CA 1
ATOM 1470 C C . THR A 1 181 ? 44.960 5.524 -80.388 1.00 97.38 181 THR A C 1
ATOM 1472 O O . THR A 1 181 ? 45.857 5.311 -81.210 1.00 97.38 181 THR A O 1
ATOM 1475 N N . GLN A 1 182 ? 43.669 5.538 -80.731 1.00 97.38 182 GLN A N 1
ATOM 1476 C CA . GLN A 1 182 ? 43.184 5.360 -82.102 1.00 97.38 182 GLN A CA 1
ATOM 1477 C C . GLN A 1 182 ? 43.600 6.530 -83.004 1.00 97.38 182 GLN A C 1
ATOM 1479 O O . GLN A 1 182 ? 44.161 6.298 -84.077 1.00 97.38 182 GLN A O 1
ATOM 1484 N N . GLU A 1 183 ? 43.413 7.776 -82.564 1.00 96.69 183 GLU A N 1
ATOM 1485 C CA . GLU A 1 183 ? 43.858 8.972 -83.294 1.00 96.69 183 GLU A CA 1
ATOM 1486 C C . GLU A 1 183 ? 45.371 8.959 -83.541 1.00 96.69 183 GLU A C 1
ATOM 1488 O O . GLU A 1 183 ? 45.841 9.244 -84.649 1.00 96.69 183 GLU A O 1
ATOM 1493 N N . LEU A 1 184 ? 46.152 8.555 -82.537 1.00 96.62 184 LEU A N 1
ATOM 1494 C CA . LEU A 1 184 ? 47.594 8.387 -82.659 1.00 96.62 184 LEU A CA 1
ATOM 1495 C C . LEU A 1 184 ? 47.952 7.303 -83.685 1.00 96.62 184 LEU A C 1
ATOM 1497 O O . LEU A 1 184 ? 48.897 7.480 -84.456 1.00 96.62 184 LEU A O 1
ATOM 1501 N N . ALA A 1 185 ? 47.223 6.183 -83.718 1.00 97.38 185 ALA A N 1
ATOM 1502 C CA . ALA A 1 185 ? 47.437 5.117 -84.695 1.00 97.38 185 ALA A CA 1
ATOM 1503 C C . ALA A 1 185 ? 47.132 5.583 -86.129 1.00 97.38 185 ALA A C 1
ATOM 1505 O O . ALA A 1 185 ? 47.940 5.342 -87.030 1.00 97.38 185 ALA A O 1
ATOM 1506 N N . VAL A 1 186 ? 46.023 6.303 -86.326 1.00 97.75 186 VAL A N 1
ATOM 1507 C CA . VAL A 1 186 ? 45.648 6.907 -87.615 1.00 97.75 186 VAL A CA 1
ATOM 1508 C C . VAL A 1 186 ? 46.698 7.924 -88.059 1.00 97.75 186 VAL A C 1
ATOM 1510 O O . VAL A 1 186 ? 47.171 7.862 -89.191 1.00 97.75 186 VAL A O 1
ATOM 1513 N N . THR A 1 187 ? 47.138 8.806 -87.160 1.00 96.69 187 THR A N 1
ATOM 1514 C CA . THR A 1 187 ? 48.172 9.810 -87.451 1.00 96.69 187 THR A CA 1
ATOM 1515 C C . THR A 1 187 ? 49.500 9.149 -87.819 1.00 96.69 187 THR A C 1
ATOM 1517 O O . THR A 1 187 ? 50.112 9.506 -88.824 1.00 96.69 187 THR A O 1
ATOM 1520 N N . LYS A 1 188 ? 49.932 8.124 -87.070 1.00 97.56 188 LYS A N 1
ATOM 1521 C CA . LYS A 1 188 ? 51.119 7.322 -87.413 1.00 97.56 188 LYS A CA 1
ATOM 1522 C C . LYS A 1 188 ? 50.992 6.693 -88.799 1.00 97.56 188 LYS A C 1
ATOM 1524 O O . LYS A 1 188 ? 51.972 6.678 -89.540 1.00 97.56 188 LYS A O 1
ATOM 1529 N N . GLN A 1 189 ? 49.816 6.175 -89.152 1.00 97.19 189 GLN A N 1
ATOM 1530 C CA . GLN A 1 189 ? 49.585 5.605 -90.476 1.00 97.19 189 GLN A CA 1
ATOM 1531 C C . GLN A 1 189 ? 49.651 6.675 -91.574 1.00 97.19 189 GLN A C 1
ATOM 1533 O O . GLN A 1 189 ? 50.360 6.479 -92.559 1.00 97.19 189 GLN A O 1
ATOM 1538 N N . ALA A 1 190 ? 49.012 7.828 -91.371 1.00 96.62 190 ALA A N 1
ATOM 1539 C CA . ALA A 1 190 ? 49.066 8.953 -92.300 1.00 96.62 190 ALA A CA 1
ATOM 1540 C C . ALA A 1 190 ? 50.507 9.436 -92.539 1.00 96.62 190 ALA A C 1
ATOM 1542 O O . ALA A 1 190 ? 50.897 9.665 -93.683 1.00 96.62 190 ALA A O 1
ATOM 1543 N N . VAL A 1 191 ? 51.328 9.514 -91.484 1.00 96.62 191 VAL A N 1
ATOM 1544 C CA . VAL A 1 191 ? 52.757 9.850 -91.597 1.00 96.62 191 VAL A CA 1
ATOM 1545 C C . VAL A 1 191 ? 53.502 8.824 -92.453 1.00 96.62 191 VAL A C 1
ATOM 1547 O O . VAL A 1 191 ? 54.220 9.220 -93.365 1.00 96.62 191 VAL A O 1
ATOM 1550 N N . ARG A 1 192 ? 53.303 7.513 -92.236 1.00 96.88 192 ARG A N 1
ATOM 1551 C CA . ARG A 1 192 ? 53.936 6.466 -93.067 1.00 96.88 192 ARG A CA 1
ATOM 1552 C C . ARG A 1 192 ? 53.558 6.600 -94.541 1.00 96.88 192 ARG A C 1
ATOM 1554 O O . ARG A 1 192 ? 54.424 6.460 -95.406 1.00 96.88 192 ARG A O 1
ATOM 1561 N N . ASP A 1 193 ? 52.289 6.877 -94.826 1.00 96.56 193 ASP A N 1
ATOM 1562 C CA . ASP A 1 193 ? 51.800 7.046 -96.194 1.00 96.56 193 ASP A CA 1
ATOM 1563 C C . ASP A 1 193 ? 52.389 8.300 -96.856 1.00 96.56 193 ASP A C 1
ATOM 1565 O O . ASP A 1 193 ? 52.767 8.254 -98.028 1.00 96.56 193 ASP A O 1
ATOM 1569 N N . LEU A 1 194 ? 52.509 9.410 -96.117 1.00 96.44 194 LEU A N 1
ATOM 1570 C CA . LEU A 1 194 ? 53.183 10.626 -96.584 1.00 96.44 194 LEU A CA 1
ATOM 1571 C C . LEU A 1 194 ? 54.664 10.369 -96.864 1.00 96.44 194 LEU A C 1
ATOM 1573 O O . LEU A 1 194 ? 55.121 10.678 -97.960 1.00 96.44 194 LEU A O 1
ATOM 1577 N N . THR A 1 195 ? 55.387 9.716 -95.952 1.00 95.94 195 THR A N 1
ATOM 1578 C CA . THR A 1 195 ? 56.792 9.338 -96.165 1.00 95.94 195 THR A CA 1
ATOM 1579 C C . THR A 1 195 ? 56.957 8.420 -97.380 1.00 95.94 195 THR A C 1
ATOM 1581 O O . THR A 1 195 ? 57.920 8.548 -98.132 1.00 95.94 195 THR A O 1
ATOM 1584 N N . ARG A 1 196 ? 56.023 7.486 -97.618 1.00 96.75 196 ARG A N 1
ATOM 1585 C CA . ARG A 1 196 ? 56.046 6.628 -98.814 1.00 96.75 196 ARG A CA 1
ATOM 1586 C C . ARG A 1 196 ? 55.860 7.442 -100.097 1.00 96.75 196 ARG A C 1
ATOM 1588 O O . ARG A 1 196 ? 56.623 7.242 -101.038 1.00 96.75 196 ARG A O 1
ATOM 1595 N N . ARG A 1 197 ? 54.870 8.340 -100.141 1.00 96.31 197 ARG A N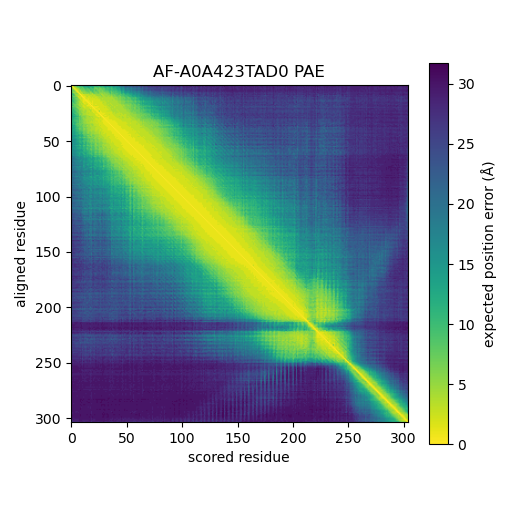 1
ATOM 1596 C CA . ARG A 1 197 ? 54.633 9.224 -101.298 1.00 96.31 197 ARG A CA 1
ATOM 1597 C C . ARG A 1 197 ? 55.809 10.167 -101.538 1.00 96.31 197 ARG A C 1
ATOM 1599 O O . ARG A 1 197 ? 56.199 10.361 -102.681 1.00 96.31 197 ARG A O 1
ATOM 1606 N N . GLU A 1 198 ? 56.401 10.705 -100.477 1.00 93.81 198 GLU A N 1
ATOM 1607 C CA . GLU A 1 198 ? 57.596 11.544 -100.552 1.00 93.81 198 GLU A CA 1
ATOM 1608 C C . GLU A 1 198 ? 58.764 10.786 -101.190 1.00 93.81 198 GLU A C 1
ATOM 1610 O O . GLU A 1 198 ? 59.370 11.290 -102.130 1.00 93.81 198 GLU A O 1
ATOM 1615 N N . LYS A 1 199 ? 59.033 9.544 -100.762 1.00 93.75 199 LYS A N 1
ATOM 1616 C CA . LYS A 1 199 ? 60.058 8.696 -101.393 1.00 93.75 199 LYS A CA 1
ATOM 1617 C C . LYS A 1 199 ? 59.794 8.479 -102.883 1.00 93.75 199 LYS A C 1
ATOM 1619 O O . LYS A 1 199 ? 60.712 8.641 -103.678 1.00 93.75 199 LYS A O 1
ATOM 1624 N N . GLN A 1 200 ? 58.550 8.180 -103.266 1.00 95.00 200 GLN A N 1
ATOM 1625 C CA . GLN A 1 200 ? 58.164 8.024 -104.676 1.00 95.00 200 GLN A CA 1
ATOM 1626 C C . GLN A 1 200 ? 58.369 9.316 -105.481 1.00 95.00 200 GLN A C 1
ATOM 1628 O O . GLN A 1 200 ? 58.864 9.269 -106.603 1.00 95.00 200 GLN A O 1
ATOM 1633 N N . LEU A 1 201 ? 58.025 10.476 -104.912 1.00 92.56 201 LEU A N 1
ATOM 1634 C CA . LEU A 1 201 ? 58.267 11.774 -105.544 1.00 92.56 201 LEU A CA 1
ATOM 1635 C C . LEU A 1 201 ? 59.761 12.067 -105.673 1.00 92.56 201 LEU A C 1
ATOM 1637 O O . LEU A 1 201 ? 60.189 12.534 -106.721 1.00 92.56 201 LEU A O 1
ATOM 1641 N N . GLN A 1 202 ? 60.563 11.758 -104.654 1.00 89.69 202 GLN A N 1
ATOM 1642 C CA . GLN A 1 202 ? 62.017 11.883 -104.725 1.00 89.69 202 GLN A CA 1
ATOM 1643 C C . GLN A 1 202 ? 62.615 10.952 -105.792 1.00 89.69 202 GLN A C 1
ATOM 1645 O O . GLN A 1 202 ? 63.525 11.353 -106.509 1.00 89.69 202 GLN A O 1
ATOM 1650 N N . GLU A 1 203 ? 62.111 9.723 -105.930 1.00 90.50 203 GLU A N 1
ATOM 1651 C CA . GLU A 1 203 ? 62.510 8.790 -106.992 1.00 90.50 203 GLU A CA 1
ATOM 1652 C C . GLU A 1 203 ? 62.142 9.315 -108.385 1.00 90.50 203 GLU A C 1
ATOM 1654 O O . GLU A 1 203 ? 62.999 9.350 -109.266 1.00 90.50 203 GLU A O 1
ATOM 1659 N N . PHE A 1 204 ? 60.908 9.790 -108.575 1.00 89.81 204 PHE A N 1
ATOM 1660 C CA . PHE A 1 204 ? 60.471 10.422 -109.823 1.00 89.81 204 PHE A CA 1
ATOM 1661 C C . PHE A 1 204 ? 61.322 11.650 -110.162 1.00 89.81 204 PHE A C 1
ATOM 1663 O O . PHE A 1 204 ? 61.801 11.793 -111.284 1.00 89.81 204 PHE A O 1
ATOM 1670 N N . ARG A 1 205 ? 61.565 12.506 -109.169 1.00 87.19 205 ARG A N 1
ATOM 1671 C CA . ARG A 1 205 ? 62.417 13.688 -109.276 1.00 87.19 205 ARG A CA 1
ATOM 1672 C C . ARG A 1 205 ? 63.824 13.325 -109.749 1.00 87.19 205 ARG A C 1
ATOM 1674 O O . ARG A 1 205 ? 64.299 13.910 -110.717 1.00 87.19 205 ARG A O 1
ATOM 1681 N N . ARG A 1 206 ? 64.458 12.318 -109.134 1.00 85.12 206 ARG A N 1
ATOM 1682 C CA . ARG A 1 206 ? 65.760 11.790 -109.582 1.00 85.12 206 ARG A CA 1
ATOM 1683 C C . ARG A 1 206 ? 65.708 11.292 -111.029 1.00 85.12 206 ARG A C 1
ATOM 1685 O O . ARG A 1 206 ? 66.621 11.581 -111.793 1.00 85.12 206 ARG A O 1
ATOM 1692 N N . ALA A 1 207 ? 64.646 10.583 -111.418 1.00 86.88 207 ALA A N 1
ATOM 1693 C CA . ALA A 1 207 ? 64.486 10.087 -112.785 1.00 86.88 207 ALA A CA 1
ATOM 1694 C C . ALA A 1 207 ? 64.369 11.223 -113.819 1.00 86.88 207 ALA A C 1
ATOM 1696 O O . ALA A 1 207 ? 65.013 11.158 -114.863 1.00 86.88 207 ALA A O 1
ATOM 1697 N N . VAL A 1 208 ? 63.602 12.281 -113.527 1.00 86.50 208 VAL A N 1
ATOM 1698 C CA . VAL A 1 208 ? 63.475 13.467 -114.398 1.00 86.50 208 VAL A CA 1
ATOM 1699 C C . VAL A 1 208 ? 64.810 14.196 -114.540 1.00 86.50 208 VAL A C 1
ATOM 1701 O O . VAL A 1 208 ? 65.221 14.510 -115.654 1.00 86.50 208 VAL A O 1
ATOM 1704 N N . VAL A 1 209 ? 65.502 14.431 -113.424 1.00 85.25 209 VAL A N 1
ATOM 1705 C CA . VAL A 1 209 ? 66.827 15.069 -113.393 1.00 85.25 209 VAL A CA 1
ATOM 1706 C C . VAL A 1 209 ? 67.836 14.271 -114.235 1.00 85.25 209 VAL A C 1
ATOM 1708 O O . VAL A 1 209 ? 68.502 14.843 -115.098 1.00 85.25 209 VAL A O 1
ATOM 1711 N N . SER A 1 210 ? 67.864 12.942 -114.083 1.00 83.00 210 SER A N 1
ATOM 1712 C CA . SER A 1 210 ? 68.708 12.052 -114.892 1.00 83.00 210 SER A CA 1
ATOM 1713 C C . SER A 1 210 ? 68.352 12.088 -116.386 1.00 83.00 210 SER A C 1
ATOM 1715 O O . SER A 1 210 ? 69.241 12.202 -117.227 1.00 83.00 210 SER A O 1
ATOM 1717 N N . LEU A 1 211 ? 67.061 12.080 -116.747 1.00 83.12 211 LEU A N 1
ATOM 1718 C CA . LEU A 1 211 ? 66.617 12.147 -118.148 1.00 83.12 211 LEU A CA 1
ATOM 1719 C C . LEU A 1 211 ? 66.999 13.476 -118.834 1.00 83.12 211 LEU A C 1
ATOM 1721 O O . LEU A 1 211 ? 67.183 13.517 -120.048 1.00 83.12 211 LEU A O 1
ATOM 1725 N N . LEU A 1 212 ? 67.137 14.558 -118.063 1.00 81.44 212 LEU A N 1
ATOM 1726 C CA . LEU A 1 212 ? 67.545 15.887 -118.537 1.00 81.44 212 LEU A CA 1
ATOM 1727 C C . LEU A 1 212 ? 69.072 16.093 -118.561 1.00 81.44 212 LEU A C 1
ATOM 1729 O O . LEU A 1 212 ? 69.528 17.205 -118.864 1.00 81.44 212 LEU A O 1
ATOM 1733 N N . GLY A 1 213 ? 69.858 15.061 -118.223 1.00 78.69 213 GLY A N 1
ATOM 1734 C CA . GLY A 1 213 ? 71.320 15.136 -118.137 1.00 78.69 213 GLY A CA 1
ATOM 1735 C C . GLY A 1 213 ? 71.796 16.154 -117.097 1.00 78.69 213 GLY A C 1
ATOM 1736 O O . GLY A 1 213 ? 72.761 16.885 -117.326 1.00 78.69 213 GLY A O 1
ATOM 1737 N N . LEU A 1 214 ? 71.044 16.293 -116.003 1.00 74.69 214 LEU A N 1
ATOM 1738 C CA . LEU A 1 214 ? 71.370 17.134 -114.856 1.00 74.69 214 LEU A CA 1
ATOM 1739 C C . LEU A 1 214 ? 72.012 16.253 -113.778 1.00 74.69 214 LEU A C 1
ATOM 1741 O O . LEU A 1 214 ? 71.414 15.995 -112.743 1.00 74.69 214 LEU A O 1
ATOM 1745 N N . ASP A 1 215 ? 73.208 15.728 -114.030 1.00 62.31 215 ASP A N 1
ATOM 1746 C CA . ASP A 1 215 ? 73.872 14.816 -113.091 1.00 62.31 215 ASP A CA 1
ATOM 1747 C C . ASP A 1 215 ? 74.464 15.595 -111.895 1.00 62.31 215 ASP A C 1
ATOM 1749 O O . ASP A 1 215 ? 75.648 15.928 -111.862 1.00 62.31 215 ASP A O 1
ATOM 1753 N N . GLY A 1 216 ? 73.615 15.926 -110.916 1.00 64.38 216 GLY A N 1
ATOM 1754 C CA . GLY A 1 216 ? 73.956 16.623 -109.672 1.00 64.38 216 GLY A CA 1
ATOM 1755 C C . GLY A 1 216 ? 72.947 16.354 -108.545 1.00 64.38 216 GLY A C 1
ATOM 1756 O O . GLY A 1 216 ? 71.876 15.792 -108.779 1.00 64.38 216 GLY A O 1
ATOM 1757 N N . ASP A 1 217 ? 73.302 16.719 -107.307 1.00 58.91 217 ASP A N 1
ATOM 1758 C CA . ASP A 1 217 ? 72.483 16.485 -106.105 1.00 58.91 217 ASP A CA 1
ATOM 1759 C C . ASP A 1 217 ? 71.104 17.168 -106.245 1.00 58.91 217 ASP A C 1
ATOM 1761 O O . ASP A 1 217 ? 71.054 18.376 -106.503 1.00 58.91 217 ASP A O 1
ATOM 1765 N N . PRO A 1 218 ? 69.969 16.451 -106.110 1.00 58.03 218 PRO A N 1
ATOM 1766 C CA . PRO A 1 218 ? 68.641 17.007 -106.349 1.00 58.03 218 PRO A CA 1
ATOM 1767 C C . PRO A 1 218 ? 68.177 17.875 -105.164 1.00 58.03 218 PRO A C 1
ATOM 1769 O O . PRO A 1 218 ? 67.160 17.606 -104.529 1.00 58.03 218 PRO A O 1
ATOM 1772 N N . GLY A 1 219 ? 68.916 18.935 -104.837 1.00 64.19 219 GLY A N 1
ATOM 1773 C CA . GLY A 1 219 ? 68.507 20.009 -103.924 1.00 64.19 219 GLY A CA 1
ATOM 1774 C C . GLY A 1 219 ? 67.517 20.976 -104.587 1.00 64.19 219 GLY A C 1
ATOM 1775 O O . GLY A 1 219 ? 67.216 20.839 -105.768 1.00 64.19 219 GLY A O 1
ATOM 1776 N N . ALA A 1 220 ? 66.974 21.957 -103.859 1.00 59.59 220 ALA A N 1
ATOM 1777 C CA . ALA A 1 220 ? 65.979 22.907 -104.397 1.00 59.59 220 ALA A CA 1
ATOM 1778 C C . ALA A 1 220 ? 66.458 23.667 -105.656 1.00 59.59 220 ALA A C 1
ATOM 1780 O O . ALA A 1 220 ? 65.657 24.027 -106.516 1.00 59.59 220 ALA A O 1
ATOM 1781 N N . GLU A 1 221 ? 67.771 23.845 -105.798 1.00 57.41 221 GLU A N 1
ATOM 1782 C CA . GLU A 1 221 ? 68.410 24.466 -106.962 1.00 57.41 221 GLU A CA 1
ATOM 1783 C C . GLU A 1 221 ? 68.283 23.606 -108.235 1.00 57.41 221 GLU A C 1
ATOM 1785 O O . GLU A 1 221 ? 68.121 24.144 -109.330 1.00 57.41 221 GLU A O 1
ATOM 1790 N N . GLY A 1 222 ? 68.232 22.275 -108.097 1.00 68.50 222 GLY A N 1
ATOM 1791 C CA . GLY A 1 222 ? 68.048 21.347 -109.216 1.00 68.50 222 GLY A CA 1
ATOM 1792 C C . GLY A 1 222 ? 66.628 21.339 -109.791 1.00 68.50 222 GLY A C 1
ATOM 1793 O O . GLY A 1 222 ? 66.459 21.084 -110.982 1.00 68.50 222 GLY A O 1
ATOM 1794 N N . ASP A 1 223 ? 65.604 21.666 -108.991 1.00 77.44 223 ASP A N 1
ATOM 1795 C CA . ASP A 1 223 ? 64.214 21.704 -109.479 1.00 77.44 223 ASP A CA 1
ATOM 1796 C C . ASP A 1 223 ? 63.970 22.862 -110.427 1.00 77.44 223 ASP A C 1
ATOM 1798 O O . ASP A 1 223 ? 63.354 22.686 -111.476 1.00 77.44 223 ASP A O 1
ATOM 1802 N N . TYR A 1 224 ? 64.479 24.041 -110.079 1.00 83.25 224 TYR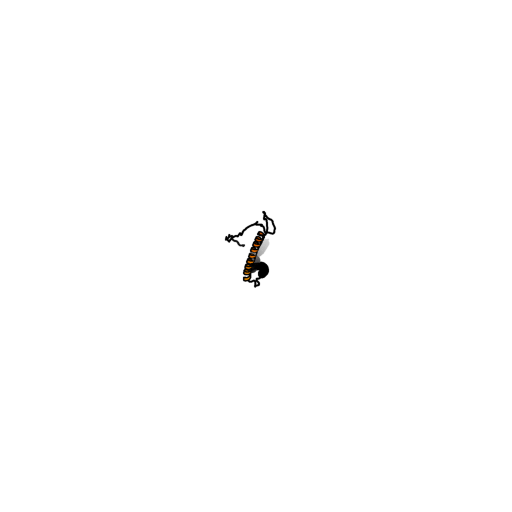 A N 1
ATOM 1803 C CA . TYR A 1 224 ? 64.331 25.218 -110.920 1.00 83.25 224 TYR A CA 1
ATOM 1804 C C . TYR A 1 224 ? 65.030 25.028 -112.276 1.00 83.25 224 TYR A C 1
ATOM 1806 O O . TYR A 1 224 ? 64.445 25.325 -113.320 1.00 83.25 224 TYR A O 1
ATOM 1814 N N . GLU A 1 225 ? 66.245 24.464 -112.291 1.00 81.81 225 GLU A N 1
ATOM 1815 C CA . GLU A 1 225 ? 66.961 24.186 -113.542 1.00 81.81 225 GLU A CA 1
ATOM 1816 C C . GLU A 1 225 ? 66.295 23.064 -114.361 1.00 81.81 225 GLU A C 1
ATOM 1818 O O . GLU A 1 225 ? 66.177 23.187 -115.586 1.00 81.81 225 GLU A O 1
ATOM 1823 N N . ALA A 1 226 ? 65.803 22.004 -113.706 1.00 81.44 226 ALA A N 1
ATOM 1824 C CA . ALA A 1 226 ? 65.042 20.937 -114.357 1.00 81.44 226 ALA A CA 1
ATOM 1825 C C . ALA A 1 226 ? 63.768 21.473 -115.022 1.00 81.44 226 ALA A C 1
ATOM 1827 O O . ALA A 1 226 ? 63.507 21.152 -116.183 1.00 81.44 226 ALA A O 1
ATOM 1828 N N . ILE A 1 227 ? 63.022 22.345 -114.336 1.00 86.06 227 ILE A N 1
ATOM 1829 C CA . ILE A 1 227 ? 61.846 23.027 -114.892 1.00 86.06 227 ILE A CA 1
ATOM 1830 C C . ILE A 1 227 ? 62.247 23.863 -116.115 1.00 86.06 227 ILE A C 1
ATOM 1832 O O . ILE A 1 227 ? 61.674 23.672 -117.185 1.00 86.06 227 ILE A O 1
ATOM 1836 N N . CYS A 1 228 ? 63.288 24.696 -116.022 1.00 86.12 228 CYS A N 1
ATOM 1837 C CA . CYS A 1 228 ? 63.749 25.516 -117.151 1.00 86.12 228 CYS A CA 1
ATOM 1838 C C . CYS A 1 228 ? 64.205 24.676 -118.364 1.00 86.12 228 CYS A C 1
ATOM 1840 O O . CYS A 1 228 ? 64.049 25.089 -119.518 1.00 86.12 228 CYS A O 1
ATOM 1842 N N . ARG A 1 229 ? 64.821 23.502 -118.148 1.00 82.38 229 ARG A N 1
ATOM 1843 C CA . ARG A 1 229 ? 65.186 22.580 -119.243 1.00 82.38 229 ARG A CA 1
ATOM 1844 C C . ARG A 1 229 ? 63.959 21.895 -119.835 1.00 82.38 229 ARG A C 1
ATOM 1846 O O . ARG A 1 229 ? 63.870 21.817 -121.058 1.00 82.38 229 ARG A O 1
ATOM 1853 N N . LEU A 1 230 ? 63.008 21.454 -119.013 1.00 85.12 230 LEU A N 1
ATOM 1854 C CA . LEU A 1 230 ? 61.741 20.892 -119.489 1.00 85.12 230 LEU A CA 1
ATOM 1855 C C . LEU A 1 230 ? 60.957 21.902 -120.319 1.00 85.12 230 LEU A C 1
ATOM 1857 O O . LEU A 1 230 ? 60.483 21.549 -121.392 1.00 85.12 230 LEU A O 1
ATOM 1861 N N . GLU A 1 231 ? 60.867 23.157 -119.883 1.00 87.81 231 GLU A N 1
ATOM 1862 C CA . GLU A 1 231 ? 60.215 24.226 -120.645 1.00 87.81 231 GLU A CA 1
ATOM 1863 C C . GLU A 1 231 ? 60.872 24.433 -122.012 1.00 87.81 231 GLU A C 1
ATOM 1865 O O . GLU A 1 231 ? 60.167 24.557 -123.014 1.00 87.81 231 GLU A O 1
ATOM 1870 N N . ARG A 1 232 ? 62.210 24.381 -122.085 1.00 86.50 232 ARG A N 1
ATOM 1871 C CA . ARG A 1 232 ? 62.944 24.430 -123.359 1.00 86.50 232 ARG A CA 1
ATOM 1872 C C . ARG A 1 232 ? 62.692 23.206 -124.237 1.00 86.50 232 ARG A C 1
ATOM 1874 O O . ARG A 1 232 ? 62.470 23.377 -125.430 1.00 86.50 232 ARG A O 1
ATOM 1881 N N . VAL A 1 233 ? 62.690 21.991 -123.681 1.00 84.75 233 VAL A N 1
ATOM 1882 C CA . VAL A 1 233 ? 62.392 20.754 -124.432 1.00 84.75 233 VAL A CA 1
ATOM 1883 C C . VAL A 1 233 ? 60.947 20.750 -124.936 1.00 84.75 233 VAL A C 1
ATOM 1885 O O . VAL A 1 233 ? 60.702 20.408 -126.089 1.00 84.75 233 VAL A O 1
ATOM 1888 N N . VAL A 1 234 ? 59.985 21.170 -124.111 1.00 84.94 234 VAL A N 1
ATOM 1889 C CA . VAL A 1 234 ? 58.573 21.314 -124.498 1.00 84.94 234 VAL A CA 1
ATOM 1890 C C . VAL A 1 234 ? 58.411 22.407 -125.552 1.00 84.94 234 VAL A C 1
ATOM 1892 O O . VAL A 1 234 ? 57.665 22.209 -126.508 1.00 84.94 234 VAL A O 1
ATOM 1895 N N . GLY A 1 235 ? 59.117 23.531 -125.410 1.00 85.62 235 GLY A N 1
ATOM 1896 C CA . GLY A 1 235 ? 59.186 24.587 -126.419 1.00 85.62 235 GLY A CA 1
ATOM 1897 C C . GLY A 1 235 ? 59.701 24.054 -127.755 1.00 85.62 235 GLY A C 1
ATOM 1898 O O . GLY A 1 235 ? 58.994 24.138 -128.753 1.00 85.62 235 GLY A O 1
ATOM 1899 N N . ALA A 1 236 ? 60.857 23.387 -127.750 1.00 83.62 236 ALA A N 1
ATOM 1900 C CA . ALA A 1 236 ? 61.443 22.768 -128.936 1.00 83.62 236 ALA A CA 1
ATOM 1901 C C . ALA A 1 236 ? 60.531 21.694 -129.551 1.00 83.62 236 ALA A C 1
ATOM 1903 O O . ALA A 1 236 ? 60.417 21.608 -130.769 1.00 83.62 236 ALA A O 1
ATOM 1904 N N . HIS A 1 237 ? 59.841 20.890 -128.735 1.00 83.38 237 HIS A N 1
ATOM 1905 C CA . HIS A 1 237 ? 58.879 19.910 -129.234 1.00 83.38 237 HIS A CA 1
ATOM 1906 C C . HIS A 1 237 ? 57.654 20.581 -129.862 1.00 83.38 237 HIS A C 1
ATOM 1908 O O . HIS A 1 237 ? 57.214 20.133 -130.913 1.00 83.38 237 HIS A O 1
ATOM 1914 N N . ARG A 1 238 ? 57.119 21.663 -129.276 1.00 83.19 238 ARG A N 1
ATOM 1915 C CA . ARG A 1 238 ? 56.034 22.454 -129.886 1.00 83.19 238 ARG A CA 1
ATOM 1916 C C . ARG A 1 238 ? 56.468 23.049 -131.219 1.00 83.19 238 ARG A C 1
ATOM 1918 O O . ARG A 1 238 ? 55.738 22.910 -132.189 1.00 83.19 238 ARG A O 1
ATOM 1925 N N . GLU A 1 239 ? 57.668 23.617 -131.286 1.00 80.44 239 GLU A N 1
ATOM 1926 C CA . GLU A 1 239 ? 58.245 24.144 -132.526 1.00 80.44 239 GLU A CA 1
ATOM 1927 C C . GLU A 1 239 ? 58.436 23.049 -133.584 1.00 80.44 239 GLU A C 1
ATOM 1929 O O . GLU A 1 239 ? 58.083 23.249 -134.743 1.00 80.44 239 GLU A O 1
ATOM 1934 N N . LEU A 1 240 ? 58.926 21.866 -133.195 1.00 78.00 240 LEU A N 1
ATOM 1935 C CA . LEU A 1 240 ? 59.039 20.699 -134.076 1.00 78.00 240 LEU A CA 1
ATOM 1936 C C . LEU A 1 240 ? 57.678 20.181 -134.540 1.00 78.00 240 LEU A C 1
ATOM 1938 O O . LEU A 1 240 ? 57.551 19.774 -135.689 1.00 78.00 240 LEU A O 1
ATOM 1942 N N . ASN A 1 241 ? 56.666 20.195 -133.677 1.00 77.88 241 ASN A N 1
ATOM 1943 C CA . ASN A 1 241 ? 55.320 19.746 -134.018 1.00 77.88 241 ASN A CA 1
ATOM 1944 C C . ASN A 1 241 ? 54.623 20.760 -134.945 1.00 77.88 241 ASN A C 1
ATOM 1946 O O . ASN A 1 241 ? 53.983 20.373 -135.919 1.00 77.88 241 ASN A O 1
ATOM 1950 N N . ASP A 1 242 ? 54.831 22.059 -134.717 1.00 77.06 242 ASP A N 1
ATOM 1951 C CA . ASP A 1 242 ? 54.394 23.133 -135.613 1.00 77.06 242 ASP A CA 1
ATOM 1952 C C . ASP A 1 242 ? 55.123 23.072 -136.965 1.00 77.06 242 ASP A C 1
ATOM 1954 O O . ASP A 1 242 ? 54.508 23.285 -138.010 1.00 77.06 242 ASP A O 1
ATOM 1958 N N . LEU A 1 243 ? 56.415 22.730 -136.976 1.00 72.50 243 LEU A N 1
ATOM 1959 C CA . LEU A 1 243 ? 57.180 22.463 -138.197 1.00 72.50 243 LEU A CA 1
ATOM 1960 C C . LEU A 1 243 ? 56.700 21.195 -138.910 1.00 72.50 243 LEU A C 1
ATOM 1962 O O . LEU A 1 243 ? 56.534 21.232 -140.124 1.00 72.50 243 LEU A O 1
ATOM 1966 N N . SER A 1 244 ? 56.419 20.107 -138.188 1.00 69.69 244 SER A N 1
ATOM 1967 C CA . SER A 1 244 ? 55.846 18.873 -138.746 1.00 69.69 244 SER A CA 1
ATOM 1968 C C . SER A 1 244 ? 54.512 19.169 -139.424 1.00 69.69 244 SER A C 1
ATOM 1970 O O . SER A 1 244 ? 54.297 18.791 -140.571 1.00 69.69 244 SER A O 1
ATOM 1972 N N . ARG A 1 245 ? 53.664 19.966 -138.769 1.00 70.38 245 ARG A N 1
ATOM 1973 C CA . ARG A 1 245 ? 52.383 20.416 -139.313 1.00 70.38 245 ARG A CA 1
ATOM 1974 C C . ARG A 1 245 ? 52.549 21.305 -140.558 1.00 70.38 245 ARG A C 1
ATOM 1976 O O . ARG A 1 245 ? 51.774 21.180 -141.501 1.00 70.38 245 ARG A O 1
ATOM 1983 N N . ARG A 1 246 ? 53.585 22.152 -140.608 1.00 65.38 246 ARG A N 1
ATOM 1984 C CA . ARG A 1 246 ? 53.946 22.963 -141.794 1.00 65.38 246 ARG A CA 1
ATOM 1985 C C . ARG A 1 246 ? 54.562 22.139 -142.936 1.00 65.38 246 ARG A C 1
ATOM 1987 O O . ARG A 1 246 ? 54.407 22.500 -144.101 1.00 65.38 246 ARG A O 1
ATOM 1994 N N . ILE A 1 247 ? 55.261 21.046 -142.635 1.00 60.84 247 ILE A N 1
ATOM 1995 C CA . ILE A 1 247 ? 55.841 20.126 -143.630 1.00 60.84 247 ILE A CA 1
ATOM 1996 C C . ILE A 1 247 ? 54.744 19.262 -144.267 1.00 60.84 247 ILE A C 1
ATOM 1998 O O . ILE A 1 247 ? 54.720 19.127 -145.496 1.00 60.84 247 ILE A O 1
ATOM 2002 N N . ASP A 1 248 ? 53.783 18.788 -143.470 1.00 58.16 248 ASP A N 1
ATOM 2003 C CA . ASP A 1 248 ? 52.552 18.155 -143.964 1.00 58.16 248 ASP A CA 1
ATOM 2004 C C . ASP A 1 248 ? 51.752 19.118 -144.871 1.00 58.16 248 ASP A C 1
ATOM 2006 O O . ASP A 1 248 ? 51.118 18.716 -145.854 1.00 58.16 248 ASP A O 1
ATOM 2010 N N . GLU A 1 249 ? 51.848 20.430 -144.628 1.00 53.47 249 GLU A N 1
ATOM 2011 C CA . GLU A 1 249 ? 51.260 21.464 -145.481 1.00 53.47 249 GLU A CA 1
ATOM 2012 C C . GLU A 1 249 ? 52.010 21.703 -146.811 1.00 53.47 249 GLU A C 1
ATOM 2014 O O . GLU A 1 249 ? 51.361 22.161 -147.753 1.00 53.47 249 GLU A O 1
ATOM 2019 N N . MET A 1 250 ? 53.287 21.324 -146.974 1.00 46.34 250 MET A N 1
ATOM 2020 C CA . MET A 1 250 ? 54.072 21.568 -148.206 1.00 46.34 250 MET A CA 1
ATOM 2021 C C . MET A 1 250 ? 54.228 20.371 -149.166 1.00 46.34 250 MET A C 1
ATOM 2023 O O . MET A 1 250 ? 54.667 20.575 -150.296 1.00 46.34 250 MET A O 1
ATOM 2027 N N . THR A 1 251 ? 53.861 19.140 -148.789 1.00 50.06 251 THR A N 1
ATOM 2028 C CA . THR A 1 251 ? 54.190 17.924 -149.577 1.00 50.06 251 THR A CA 1
ATOM 2029 C C . THR A 1 251 ? 52.995 17.087 -150.078 1.00 50.06 251 THR A C 1
ATOM 2031 O O . THR A 1 251 ? 53.170 15.927 -150.439 1.00 50.06 251 THR A O 1
ATOM 2034 N N . ALA A 1 252 ? 51.792 17.669 -150.227 1.00 34.78 252 ALA A N 1
ATOM 2035 C CA . ALA A 1 252 ? 50.642 16.987 -150.859 1.00 34.78 252 ALA A CA 1
ATOM 2036 C C . ALA A 1 252 ? 49.984 17.798 -152.014 1.00 34.78 252 ALA A C 1
ATOM 2038 O O . ALA A 1 252 ? 49.706 18.985 -151.816 1.00 34.78 252 ALA A O 1
ATOM 2039 N N . PRO A 1 253 ? 49.697 17.183 -153.192 1.00 39.00 253 PRO A N 1
ATOM 2040 C CA . PRO A 1 253 ? 49.177 17.838 -154.406 1.00 39.00 253 PRO A CA 1
ATOM 2041 C C . PRO A 1 253 ? 47.638 17.942 -154.435 1.00 39.00 253 PRO A C 1
ATOM 2043 O O . PRO A 1 253 ? 46.973 17.298 -153.631 1.00 39.00 253 PRO A O 1
ATOM 2046 N N . SER A 1 254 ? 47.090 18.726 -155.386 1.00 39.84 254 SER A N 1
ATOM 2047 C CA . SER A 1 254 ? 45.670 18.760 -155.815 1.00 39.84 254 SER A CA 1
ATOM 2048 C C . SER A 1 254 ? 44.679 18.618 -154.665 1.00 39.84 254 SER A C 1
ATOM 2050 O O . SER A 1 254 ? 44.209 17.525 -154.371 1.00 39.84 254 SER A O 1
ATOM 2052 N N . ARG A 1 255 ? 44.397 19.712 -153.964 1.00 52.94 255 ARG A N 1
ATOM 2053 C CA . ARG A 1 255 ? 43.861 19.614 -152.605 1.00 52.94 255 ARG A CA 1
ATOM 2054 C C . ARG A 1 255 ? 42.390 19.990 -152.531 1.00 52.94 255 ARG A C 1
ATOM 2056 O O . ARG A 1 255 ? 42.103 21.184 -152.460 1.00 52.94 255 ARG A O 1
ATOM 2063 N N . PRO A 1 256 ? 41.450 19.031 -152.512 1.00 41.53 256 PRO A N 1
ATOM 2064 C CA . PRO A 1 256 ? 40.094 19.399 -152.164 1.00 41.53 256 PRO A CA 1
ATOM 2065 C C . PRO A 1 256 ? 39.522 18.607 -150.992 1.00 41.53 256 PRO A C 1
ATOM 2067 O O . PRO A 1 256 ? 39.888 17.472 -150.705 1.00 41.53 256 PRO A O 1
ATOM 2070 N N . ASN A 1 257 ? 38.488 19.246 -150.457 1.00 30.67 257 ASN A N 1
ATOM 2071 C CA . ASN A 1 257 ? 37.432 18.764 -149.585 1.00 30.67 257 ASN A CA 1
ATOM 2072 C C . ASN A 1 257 ? 37.708 18.801 -148.081 1.00 30.67 257 ASN A C 1
ATOM 2074 O O . ASN A 1 257 ? 38.631 18.196 -147.565 1.00 30.67 257 ASN A O 1
ATOM 2078 N N . SER A 1 258 ? 36.999 19.663 -147.351 1.00 30.70 258 SER A N 1
ATOM 2079 C CA . SER A 1 258 ? 35.546 19.653 -147.103 1.00 30.70 258 SER A CA 1
ATOM 2080 C C . SER A 1 258 ? 35.191 18.621 -146.042 1.00 30.70 258 SER A C 1
ATOM 2082 O O . SER A 1 258 ? 35.310 17.421 -146.259 1.00 30.70 258 SER A O 1
ATOM 2084 N N . ARG A 1 259 ? 34.627 19.177 -144.964 1.00 33.22 259 ARG A N 1
ATOM 2085 C CA . ARG A 1 259 ? 33.644 18.584 -144.056 1.00 33.22 259 ARG A CA 1
ATOM 2086 C C . ARG A 1 259 ? 34.150 17.638 -142.963 1.00 33.22 259 ARG A C 1
ATOM 2088 O O . ARG A 1 259 ? 34.435 16.474 -143.177 1.00 33.22 259 ARG A O 1
ATOM 2095 N N . ASN A 1 260 ? 33.991 18.189 -141.761 1.00 32.28 260 ASN A N 1
ATOM 2096 C CA . ASN A 1 260 ? 33.119 17.664 -140.716 1.00 32.28 260 ASN A CA 1
ATOM 2097 C C . ASN A 1 260 ? 33.554 16.409 -139.944 1.00 32.28 260 ASN A C 1
ATOM 2099 O O . ASN A 1 260 ? 33.515 15.286 -140.424 1.00 32.28 260 ASN A O 1
ATOM 2103 N N . SER A 1 261 ? 33.693 16.674 -138.644 1.00 30.50 261 SER A N 1
ATOM 2104 C CA . SER A 1 261 ? 32.938 16.034 -137.565 1.00 30.50 261 SER A CA 1
ATOM 2105 C C . SER A 1 261 ? 33.294 14.602 -137.165 1.00 30.50 261 SER A C 1
ATOM 2107 O O . SER A 1 261 ? 32.892 13.635 -137.801 1.00 30.50 261 SER A O 1
ATOM 2109 N N . SER A 1 262 ? 33.791 14.559 -135.929 1.00 30.78 262 SER A N 1
ATOM 2110 C CA . SER A 1 262 ? 33.174 13.840 -134.813 1.00 30.78 262 SER A CA 1
ATOM 2111 C C . SER A 1 262 ? 33.538 12.383 -134.582 1.00 30.78 262 SER A C 1
ATOM 2113 O O . SER A 1 262 ? 33.705 11.582 -135.492 1.00 30.78 262 SER A O 1
ATOM 2115 N N . LEU A 1 263 ? 33.434 12.097 -133.281 1.00 33.72 263 LEU A N 1
ATOM 2116 C CA . LEU A 1 263 ? 33.290 10.815 -132.609 1.00 33.72 263 LEU A CA 1
ATOM 2117 C C . LEU A 1 263 ? 34.609 10.132 -132.271 1.00 33.72 263 LEU A C 1
ATOM 2119 O O . LEU A 1 263 ? 35.488 9.996 -133.102 1.00 33.72 263 LEU A O 1
ATOM 2123 N N . ASN A 1 264 ? 34.799 9.563 -131.094 1.00 32.75 264 ASN A N 1
ATOM 2124 C CA . ASN A 1 264 ? 34.156 9.565 -129.778 1.00 32.75 264 ASN A CA 1
ATOM 2125 C C . ASN A 1 264 ? 34.973 8.498 -129.034 1.00 32.75 264 ASN A C 1
ATOM 2127 O O . ASN A 1 264 ? 35.359 7.499 -129.640 1.00 32.75 264 ASN A O 1
ATOM 2131 N N . GLY A 1 265 ? 35.207 8.650 -127.737 1.00 32.62 265 GLY A N 1
ATOM 2132 C CA . GLY A 1 265 ? 35.903 7.609 -126.979 1.00 32.62 265 GLY A CA 1
ATOM 2133 C C . GLY A 1 265 ? 36.448 8.141 -125.667 1.00 32.62 265 GLY A C 1
ATOM 2134 O O . GLY A 1 265 ? 37.570 8.615 -125.657 1.00 32.62 265 GLY A O 1
ATOM 2135 N N . ILE A 1 266 ? 35.620 8.299 -124.627 1.00 34.88 266 ILE A N 1
ATOM 2136 C CA . ILE A 1 266 ? 35.419 7.266 -123.584 1.00 34.88 266 ILE A CA 1
ATOM 2137 C C . ILE A 1 266 ? 36.729 7.148 -122.769 1.00 34.88 266 ILE A C 1
ATOM 2139 O O . ILE A 1 266 ? 37.727 6.692 -123.299 1.00 34.88 266 ILE A O 1
ATOM 2143 N N . THR A 1 267 ? 36.840 7.624 -121.524 1.00 39.31 267 THR A N 1
ATOM 2144 C CA . THR A 1 267 ? 36.189 7.060 -120.328 1.00 39.31 267 THR A CA 1
ATOM 2145 C C . THR A 1 267 ? 36.137 8.031 -119.134 1.00 39.31 267 THR A C 1
ATOM 2147 O O . THR A 1 267 ? 37.058 8.811 -118.920 1.00 39.31 267 THR A O 1
ATOM 2150 N N . SER A 1 268 ? 35.106 7.830 -118.297 1.00 43.69 268 SER A N 1
ATOM 2151 C CA . SER A 1 268 ? 35.064 8.007 -116.826 1.00 43.69 268 SER A CA 1
ATOM 2152 C C . SER A 1 268 ? 35.403 9.398 -116.271 1.00 43.69 268 SER A C 1
ATOM 2154 O O . SER A 1 268 ? 36.561 9.775 -116.182 1.00 43.69 268 SER A O 1
ATOM 2156 N N . GLY A 1 269 ? 34.443 10.221 -115.856 1.00 35.03 269 GLY A N 1
ATOM 2157 C CA . GLY A 1 269 ? 33.483 9.956 -114.778 1.00 35.03 269 GLY A CA 1
ATOM 2158 C C . GLY A 1 269 ? 33.849 10.897 -113.624 1.00 35.03 269 GLY A C 1
ATOM 2159 O O . GLY A 1 269 ? 34.891 10.731 -113.011 1.00 35.03 269 GLY A O 1
ATOM 2160 N N . CYS A 1 270 ? 33.116 11.988 -113.420 1.00 40.78 270 CYS A N 1
ATOM 2161 C CA . CYS A 1 270 ? 32.169 12.075 -112.309 1.00 40.78 270 CYS A CA 1
ATOM 2162 C C . CYS A 1 270 ? 31.002 13.015 -112.663 1.00 40.78 270 CYS A C 1
ATOM 2164 O O . CYS A 1 270 ? 31.223 14.215 -112.834 1.00 40.78 270 CYS A O 1
ATOM 2166 N N . PRO A 1 271 ? 29.762 12.501 -112.740 1.00 42.66 271 PRO A N 1
ATOM 2167 C CA . PRO A 1 271 ? 28.557 13.305 -112.689 1.00 42.66 271 PRO A CA 1
ATOM 2168 C C . PRO A 1 271 ? 28.016 13.451 -111.258 1.00 42.66 271 PRO A C 1
ATOM 2170 O O . PRO A 1 271 ? 28.282 12.655 -110.361 1.00 42.66 271 PRO A O 1
ATOM 2173 N N . ASN A 1 272 ? 27.205 14.498 -111.137 1.00 32.84 272 ASN A N 1
ATOM 2174 C CA . ASN A 1 272 ? 26.232 14.847 -110.108 1.00 32.84 272 ASN A CA 1
ATOM 2175 C C . ASN A 1 272 ? 25.579 13.704 -109.318 1.00 32.84 272 ASN A C 1
ATOM 2177 O O . ASN A 1 272 ? 25.131 12.719 -109.900 1.00 32.84 272 ASN A O 1
ATOM 2181 N N . SER A 1 273 ? 25.303 14.011 -108.046 1.00 33.91 273 SER A N 1
ATOM 2182 C CA . SER A 1 273 ? 24.046 13.788 -107.291 1.00 33.91 273 SER A CA 1
ATOM 2183 C C . SER A 1 273 ? 24.387 13.365 -105.858 1.00 33.91 273 SER A C 1
ATOM 2185 O O . SER A 1 273 ? 25.280 12.564 -105.652 1.00 33.91 273 SER A O 1
ATOM 2187 N N . ALA A 1 274 ? 23.749 13.834 -104.795 1.00 34.19 274 ALA A N 1
ATOM 2188 C CA . ALA A 1 274 ? 22.551 14.633 -104.682 1.00 34.19 274 ALA A CA 1
ATOM 2189 C C . ALA A 1 274 ? 22.655 15.486 -103.416 1.00 34.19 274 ALA A C 1
ATOM 2191 O O . ALA A 1 274 ? 22.996 15.015 -102.333 1.00 34.19 274 ALA A O 1
ATOM 2192 N N . ARG A 1 275 ? 22.266 16.748 -103.560 1.00 40.22 275 ARG A N 1
ATOM 2193 C CA . ARG A 1 275 ? 21.578 17.474 -102.504 1.00 40.22 275 ARG A CA 1
ATOM 2194 C C . ARG A 1 275 ? 20.177 16.867 -102.403 1.00 40.22 275 ARG A C 1
ATOM 2196 O O . ARG A 1 275 ? 19.465 16.867 -103.396 1.00 40.22 275 ARG A O 1
ATOM 2203 N N . THR A 1 276 ? 19.822 16.346 -101.237 1.00 35.53 276 THR A N 1
ATOM 2204 C CA . THR A 1 276 ? 18.479 16.160 -100.637 1.00 35.53 276 THR A CA 1
ATOM 2205 C C . THR A 1 276 ? 18.658 15.089 -99.558 1.00 35.53 276 THR A C 1
ATOM 2207 O O . THR A 1 276 ? 19.422 14.158 -99.743 1.00 35.53 276 THR A O 1
ATOM 2210 N N . LEU A 1 277 ? 18.048 15.111 -98.388 1.00 37.31 277 LEU A N 1
ATOM 2211 C CA . LEU A 1 277 ? 17.172 16.030 -97.684 1.00 37.31 277 LEU A CA 1
ATOM 2212 C C . LEU A 1 277 ? 17.193 15.543 -96.227 1.00 37.31 277 LEU A C 1
ATOM 2214 O O . LEU A 1 277 ? 17.627 14.430 -95.944 1.00 37.31 277 LEU A O 1
ATOM 2218 N N . ALA A 1 278 ? 16.573 16.348 -95.373 1.00 34.78 278 ALA A N 1
ATOM 2219 C CA . ALA A 1 278 ? 16.070 15.971 -94.060 1.00 34.78 278 ALA A CA 1
ATOM 2220 C C . ALA A 1 278 ? 17.121 15.870 -92.939 1.00 34.78 278 ALA A C 1
ATOM 2222 O O . ALA A 1 278 ? 18.180 15.288 -93.076 1.00 34.78 278 ALA A O 1
ATOM 2223 N N . SER A 1 279 ? 16.877 16.374 -91.740 1.00 35.59 279 SER A N 1
ATOM 2224 C CA . SER A 1 279 ? 15.788 17.195 -91.224 1.00 35.59 279 SER A CA 1
ATOM 2225 C C . SER A 1 279 ? 16.112 17.489 -89.762 1.00 35.59 279 SER A C 1
ATOM 2227 O O . SER A 1 279 ? 16.749 16.672 -89.105 1.00 35.59 279 SER A O 1
ATOM 2229 N N . ARG A 1 280 ? 15.524 18.582 -89.270 1.00 36.50 280 ARG A N 1
ATOM 2230 C CA . ARG A 1 280 ? 15.179 18.859 -87.868 1.00 36.50 280 ARG A CA 1
ATOM 2231 C C . ARG A 1 280 ? 16.280 19.390 -86.945 1.00 36.50 280 ARG A C 1
ATOM 2233 O O . ARG A 1 280 ? 16.945 18.672 -86.213 1.00 36.50 280 ARG A O 1
ATOM 2240 N N . SER A 1 281 ? 16.289 20.718 -86.869 1.00 41.50 281 SER A N 1
ATOM 2241 C CA . SER A 1 281 ? 16.306 21.499 -85.621 1.00 41.50 281 SER A CA 1
ATOM 2242 C C . SER A 1 281 ? 15.182 21.047 -84.648 1.00 41.50 281 SER A C 1
ATOM 2244 O O . SER A 1 281 ? 14.272 20.333 -85.076 1.00 41.50 281 SER A O 1
ATOM 2246 N N . PRO A 1 282 ? 14.982 21.702 -83.488 1.00 59.94 282 PRO A N 1
ATOM 2247 C CA . PRO A 1 282 ? 15.800 21.955 -82.285 1.00 59.94 282 PRO A CA 1
ATOM 2248 C C . PRO A 1 282 ? 14.960 21.406 -81.064 1.00 59.94 282 PRO A C 1
ATOM 2250 O O . PRO A 1 282 ? 14.187 20.481 -81.310 1.00 59.94 282 PRO A O 1
ATOM 2253 N N . PRO A 1 283 ? 14.951 21.887 -79.792 1.00 50.94 283 PRO A N 1
ATOM 2254 C CA . PRO A 1 283 ? 15.720 22.944 -79.143 1.00 50.94 283 PRO A CA 1
ATOM 2255 C C . PRO A 1 283 ? 16.306 22.609 -77.755 1.00 50.94 283 PRO A C 1
ATOM 2257 O O . PRO A 1 283 ? 15.857 21.738 -77.014 1.00 50.94 283 PRO A O 1
ATOM 2260 N N . LEU A 1 284 ? 17.269 23.448 -77.375 1.00 51.47 284 LEU A N 1
ATOM 2261 C CA . LEU A 1 284 ? 17.533 23.819 -75.991 1.00 51.47 284 LEU A CA 1
ATOM 2262 C C . LEU A 1 284 ? 16.255 24.412 -75.382 1.00 51.47 284 LEU A C 1
ATOM 2264 O O . LEU A 1 284 ? 15.748 25.431 -75.853 1.00 51.47 284 LEU A O 1
ATOM 2268 N N . ARG A 1 285 ? 15.752 23.790 -74.317 1.00 36.78 285 ARG A N 1
ATOM 2269 C CA . ARG A 1 285 ? 14.752 24.373 -73.423 1.00 36.78 285 ARG A CA 1
ATOM 2270 C C . ARG A 1 285 ? 15.320 24.318 -72.010 1.00 36.78 285 ARG A C 1
ATOM 2272 O O . ARG A 1 285 ? 15.491 23.245 -71.442 1.00 36.78 285 ARG A O 1
ATOM 2279 N N . SER A 1 286 ? 15.650 25.489 -71.481 1.00 55.03 286 SER A N 1
ATOM 2280 C CA . SER A 1 286 ? 15.832 25.720 -70.050 1.00 55.03 286 SER A CA 1
ATOM 2281 C C . SER A 1 286 ? 14.510 25.487 -69.303 1.00 55.03 286 SER A C 1
ATOM 2283 O O . SER A 1 286 ? 13.432 25.523 -69.908 1.00 55.03 286 SER A O 1
ATOM 2285 N N . PRO A 1 287 ? 14.569 25.267 -67.982 1.00 51.62 287 PRO A N 1
ATOM 2286 C CA . PRO A 1 287 ? 13.946 26.261 -67.109 1.00 51.62 287 PRO A CA 1
ATOM 2287 C C . PRO A 1 287 ? 14.819 26.531 -65.865 1.00 51.62 287 PRO A C 1
ATOM 2289 O O . PRO A 1 287 ? 15.345 25.624 -65.235 1.00 51.62 287 PRO A O 1
ATOM 2292 N N . THR A 1 288 ? 15.254 27.777 -65.682 1.00 40.38 288 THR A N 1
ATOM 2293 C CA . THR A 1 288 ? 14.686 28.809 -64.787 1.00 40.38 288 THR A CA 1
ATOM 2294 C C . THR A 1 288 ? 15.162 28.748 -63.333 1.00 40.38 288 THR A C 1
ATOM 2296 O O . THR A 1 288 ? 15.096 27.734 -62.651 1.00 40.38 288 THR A O 1
ATOM 2299 N N . ARG A 1 289 ? 15.610 29.934 -62.917 1.00 47.22 289 ARG A N 1
ATOM 2300 C CA . ARG A 1 289 ? 16.035 30.442 -61.607 1.00 47.22 289 ARG A CA 1
ATOM 2301 C C . ARG A 1 289 ? 14.965 30.294 -60.486 1.00 47.22 289 ARG A C 1
ATOM 2303 O O . ARG A 1 289 ? 13.839 29.898 -60.770 1.00 47.22 289 ARG A O 1
ATOM 2310 N N . PRO A 1 290 ? 15.310 30.653 -59.228 1.00 59.38 290 PRO A N 1
ATOM 2311 C CA . PRO A 1 290 ? 14.575 30.339 -58.003 1.00 59.38 290 PRO A CA 1
ATOM 2312 C C . PRO A 1 290 ? 13.427 31.318 -57.732 1.00 59.38 290 PRO A C 1
ATOM 2314 O O . PRO A 1 290 ? 13.470 32.456 -58.195 1.00 59.38 290 PRO A O 1
ATOM 2317 N N . SER A 1 291 ? 12.474 30.925 -56.880 1.00 40.75 291 SER A N 1
ATOM 2318 C CA . SER A 1 291 ? 11.730 31.885 -56.055 1.00 40.75 291 SER A CA 1
ATOM 2319 C C . SER A 1 291 ? 11.057 31.243 -54.839 1.00 40.75 291 SER A C 1
ATOM 2321 O O . SER A 1 291 ? 10.373 30.230 -54.935 1.00 40.75 291 SER A O 1
ATOM 2323 N N . SER A 1 292 ? 11.270 31.924 -53.717 1.00 51.53 292 SER A N 1
ATOM 2324 C CA . SER A 1 292 ? 10.562 31.933 -52.435 1.00 51.53 292 SER A CA 1
ATOM 2325 C C . SER A 1 292 ? 9.032 31.802 -52.505 1.00 51.53 292 SER A C 1
ATOM 2327 O O . SER A 1 292 ? 8.410 32.458 -53.340 1.00 51.53 292 SER A O 1
ATOM 2329 N N . ALA A 1 293 ? 8.447 31.068 -51.547 1.00 38.81 293 ALA A N 1
ATOM 2330 C CA . ALA A 1 293 ? 7.247 31.469 -50.796 1.00 38.81 293 ALA A CA 1
ATOM 2331 C C . ALA A 1 293 ? 7.066 30.572 -49.550 1.00 38.81 293 ALA A C 1
ATOM 2333 O O . ALA A 1 293 ? 7.234 29.357 -49.616 1.00 38.81 293 ALA A O 1
ATOM 2334 N N . ALA A 1 294 ? 6.766 31.204 -48.414 1.00 52.19 294 ALA A N 1
ATOM 2335 C CA . ALA A 1 294 ? 6.658 30.625 -47.073 1.00 52.19 294 ALA A CA 1
ATOM 2336 C C . ALA A 1 294 ? 5.191 30.211 -46.717 1.00 52.19 294 ALA A C 1
ATOM 2338 O O . ALA A 1 294 ? 4.413 29.967 -47.635 1.00 52.19 294 ALA A O 1
ATOM 2339 N N . PRO A 1 295 ? 4.810 30.036 -45.430 1.00 64.88 295 PRO A N 1
ATOM 2340 C CA . PRO A 1 295 ? 4.189 28.834 -44.857 1.00 64.88 295 PRO A CA 1
ATOM 2341 C C . PRO A 1 295 ? 2.648 28.909 -44.734 1.00 64.88 295 PRO A C 1
ATOM 2343 O O . PRO A 1 295 ? 2.035 29.912 -45.099 1.00 64.88 295 PRO A O 1
ATOM 2346 N N . PRO A 1 296 ? 2.022 27.914 -44.073 1.00 59.16 296 PRO A N 1
ATOM 2347 C CA . PRO A 1 296 ? 1.079 28.311 -43.029 1.00 59.16 296 PRO A CA 1
ATOM 2348 C C . PRO A 1 296 ? 1.227 27.540 -41.709 1.00 59.16 296 PRO A C 1
ATOM 2350 O O . PRO A 1 296 ? 1.556 26.357 -41.650 1.00 59.16 296 PRO A O 1
ATOM 2353 N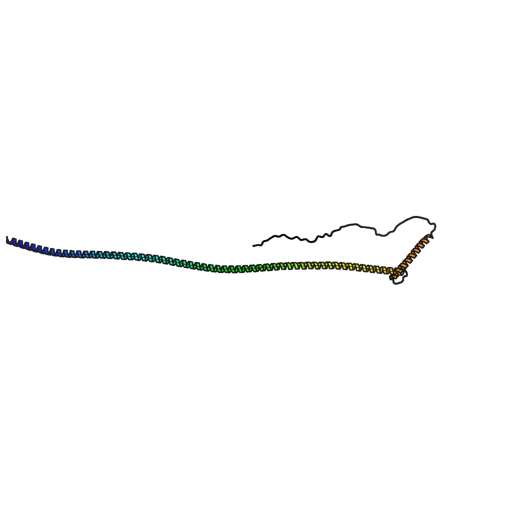 N . TYR A 1 297 ? 0.931 28.277 -40.643 1.00 50.31 297 TYR A N 1
ATOM 2354 C CA . TYR A 1 297 ? 0.710 27.848 -39.268 1.00 50.31 297 TYR A CA 1
ATOM 2355 C C . TYR A 1 297 ? -0.353 26.741 -39.145 1.00 50.31 297 TYR A C 1
ATOM 2357 O O . TYR A 1 297 ? -1.419 26.856 -39.752 1.00 50.31 297 TYR A O 1
ATOM 2365 N N . ARG A 1 298 ? -0.158 25.787 -38.217 1.00 46.94 298 ARG A N 1
ATOM 2366 C CA . ARG A 1 298 ? -1.216 25.424 -37.253 1.00 46.94 298 ARG A CA 1
ATOM 2367 C C . ARG A 1 298 ? -0.709 24.728 -35.981 1.00 46.94 298 ARG A C 1
ATOM 2369 O O . ARG A 1 298 ? 0.196 23.905 -36.018 1.00 46.94 298 ARG A O 1
ATOM 2376 N N . LEU A 1 299 ? -1.366 25.156 -34.907 1.00 51.97 299 LEU A N 1
ATOM 2377 C CA . LEU A 1 299 ? -1.232 24.954 -33.465 1.00 51.97 299 LEU A CA 1
ATOM 2378 C C . LEU A 1 299 ? -1.297 23.511 -32.909 1.00 51.97 299 LEU A C 1
ATOM 2380 O O . LEU A 1 299 ? -2.020 22.670 -33.434 1.00 51.97 299 LEU A O 1
ATOM 2384 N N . ASP A 1 300 ? -0.605 23.347 -31.770 1.00 46.41 300 ASP A N 1
ATOM 2385 C CA . ASP A 1 300 ? -0.964 22.714 -30.478 1.00 46.41 300 ASP A CA 1
ATOM 2386 C C . ASP A 1 300 ? -1.808 21.427 -30.394 1.00 46.41 300 ASP A C 1
ATOM 2388 O O . ASP A 1 300 ? -3.001 21.428 -30.695 1.00 46.41 300 ASP A O 1
ATOM 2392 N N . SER A 1 301 ? -1.267 20.400 -29.712 1.00 55.03 301 SER A N 1
ATOM 2393 C CA . SER A 1 301 ? -1.607 20.063 -28.299 1.00 55.03 301 SER A CA 1
ATOM 2394 C C . SER A 1 301 ? -0.951 18.742 -27.818 1.00 55.03 301 SER A C 1
ATOM 2396 O O . SER A 1 301 ? -0.681 17.872 -28.647 1.00 55.03 301 SER A O 1
ATOM 2398 N N . PRO A 1 302 ? -0.702 18.555 -26.498 1.00 62.31 302 PRO A N 1
ATOM 2399 C CA . PRO A 1 302 ? -0.010 17.391 -25.921 1.00 62.31 302 PRO A CA 1
ATOM 2400 C C . PRO A 1 302 ? -0.982 16.318 -25.377 1.00 62.31 302 PRO A C 1
ATOM 2402 O O . PRO A 1 302 ? -2.151 16.631 -25.133 1.00 62.31 302 PRO A O 1
ATOM 2405 N N . PRO A 1 303 ? -0.536 15.073 -25.110 1.00 69.56 303 PRO A N 1
ATOM 2406 C CA . PRO A 1 303 ? -1.337 14.122 -24.350 1.00 69.56 303 PRO A CA 1
ATOM 2407 C C . PRO A 1 303 ? -1.117 14.270 -22.834 1.00 69.56 303 PRO A C 1
ATOM 2409 O O . PRO A 1 303 ? -0.038 14.648 -22.377 1.00 69.56 303 PRO A O 1
ATOM 2412 N N . ARG A 1 304 ? -2.202 13.991 -22.105 1.00 61.69 304 ARG A N 1
ATOM 2413 C CA . ARG A 1 304 ? -2.318 13.887 -20.643 1.00 61.69 304 ARG A CA 1
ATOM 2414 C C . ARG A 1 304 ? -1.497 12.744 -20.062 1.00 61.69 304 ARG A C 1
ATOM 2416 O O . ARG A 1 304 ? -1.345 11.727 -20.774 1.00 61.69 304 ARG A O 1
#

pLDDT: mean 83.25, std 21.63, range [30.5, 98.81]

Secondary structure (DSSP, 8-state):
-HHHHHHHHHHHHHHHHHHHHHHHHHHHHHHHHHHHHHHHHHHHHHHHHHHHHHHHHHHHHHHHHHHHHHHHHHHHHHHHHHHHHHHHHHHHHHHHHHHHHHHHHHHHHHHHHHHHHHHHHHHHHHHHHHHHHHHHHHHHHHHHHHHHHHHHHHHHHHHHHHHHHHHHHHHHHHHHHHHHHHHHHHHHHHHHHHHHHHHHHHHHHHHHHHHTT--S--SHHHHHHHHHHHHHHHHHHHHHHHHHHHHHHHS--S--------------------------------------------------

InterPro domains:
  IPR039139 Coiled-coil domain-containing protein 170-like [PTHR18863] (7-254)

Organism: Penaeus vannamei (NCBI:txid6689)

Foldseek 3Di:
DVPVVVVVVVVVVVVVVVVVVVVVVVVVVVVVVVVVVVVVVVVVVVVVVVVVVVVVVVVVVVVVVVVVVVVVVVVVVVVVVVVVVVVVVVVVVVVVVVVVVVVVVVVVVVVVVVVVVVVVVVVVVVVVVVVVVVVVVVVVVVVVVVVVVVVVVVVVVVVVVVVVVVVVVVVVVVVVVVVVVVVVVVVVVVVVVVVVVVVVVVVVLVVLCVVLVVPDDSDPVSVVVSVVSVVVVVVVVVVVVVVVVVVVVVPDDDDDDDDDDDDDDDDDDDDDDDDDDDDDDDDDDDDDDDDDDDDDDDDDDDDD

Mean predicted aligned error: 18.84 Å

Radius of gyration: 100.37 Å; Cα contacts (8 Å, |Δi|>4): 17; chains: 1; bounding box: 171×64×299 Å

Solvent-accessible surface area (backbone atoms only — not comparable to full-atom values): 17770 Å² total; per-residue (Å²): 117,77,69,58,56,52,51,53,50,51,52,51,50,53,48,52,52,51,49,52,47,54,49,48,51,50,48,50,53,50,51,52,51,51,50,53,49,52,54,49,52,51,55,51,49,55,52,48,56,55,47,52,54,50,51,52,52,50,52,52,51,50,51,53,52,50,50,50,52,52,52,52,51,50,54,51,51,55,50,51,51,51,52,52,51,50,56,53,49,51,54,49,51,52,50,52,51,49,53,53,49,52,54,54,49,53,52,50,54,52,51,50,54,51,51,53,53,50,52,52,51,50,52,51,54,53,50,50,54,49,51,52,54,52,49,54,51,50,54,53,51,51,52,52,49,52,53,50,51,51,51,52,52,51,50,52,50,49,52,51,52,51,52,53,49,55,51,49,52,49,52,52,51,50,55,49,51,51,50,53,51,50,54,50,51,52,51,54,48,53,50,53,52,49,55,52,52,49,50,52,50,53,50,51,49,51,50,53,32,53,76,69,70,50,90,63,77,85,47,80,72,42,52,59,53,46,50,57,50,50,54,49,52,52,48,51,48,50,52,50,51,53,47,50,55,52,49,66,67,73,75,71,77,91,86,80,82,83,82,83,82,85,88,83,80,88,81,85,86,86,80,90,86,74,95,80,79,86,82,79,84,88,77,93,75,85,86,82,84,88,82,90,83,83,89,83,89,84,84,90,87,83,85,132